Protein AF-A0A1J3IIS0-F1 (afdb_monomer_lite)

Organism: Noccaea caerulescens (NCBI:txid107243)

pLDDT: mean 80.74, std 16.78, range [40.03, 96.25]

Structure (mmCIF, N/CA/C/O backbone):
data_AF-A0A1J3IIS0-F1
#
_entry.id   AF-A0A1J3IIS0-F1
#
loop_
_atom_site.group_PDB
_atom_site.id
_atom_site.type_symbol
_atom_site.label_atom_id
_atom_site.label_alt_id
_atom_site.label_comp_id
_atom_site.label_asym_id
_atom_site.label_entity_id
_atom_site.label_seq_id
_atom_site.pdbx_PDB_ins_code
_atom_site.Cartn_x
_atom_site.Cartn_y
_atom_site.Cartn_z
_atom_site.occupancy
_atom_site.B_iso_or_equiv
_atom_site.auth_seq_id
_atom_site.auth_comp_id
_atom_site.auth_asym_id
_atom_site.auth_atom_id
_atom_site.pdbx_PDB_model_num
ATOM 1 N N . LYS A 1 1 ? 3.707 -13.384 -0.723 1.00 83.19 1 LYS A N 1
ATOM 2 C CA . LYS A 1 1 ? 3.442 -13.247 -2.176 1.00 83.19 1 LYS A CA 1
ATOM 3 C C . LYS A 1 1 ? 4.349 -12.202 -2.825 1.00 83.19 1 LYS A C 1
ATOM 5 O O . LYS A 1 1 ? 5.141 -12.611 -3.639 1.00 83.19 1 LYS A O 1
ATOM 10 N N . ILE A 1 2 ? 4.348 -10.914 -2.447 1.00 89.75 2 ILE A N 1
ATOM 11 C CA . ILE A 1 2 ? 5.278 -9.917 -3.048 1.00 89.75 2 ILE A CA 1
ATOM 12 C C . ILE A 1 2 ? 6.744 -10.388 -3.026 1.00 89.75 2 ILE A C 1
ATOM 14 O O . ILE A 1 2 ? 7.404 -10.375 -4.056 1.00 89.75 2 ILE A O 1
ATOM 18 N N . LEU A 1 3 ? 7.219 -10.888 -1.880 1.00 90.44 3 LEU A N 1
ATOM 19 C CA . LEU A 1 3 ? 8.597 -11.373 -1.737 1.00 90.44 3 LEU A CA 1
ATOM 20 C C . LEU A 1 3 ? 8.961 -12.498 -2.722 1.00 90.44 3 LEU A C 1
ATOM 22 O O . LEU A 1 3 ? 10.087 -12.523 -3.192 1.00 90.44 3 LEU A O 1
ATOM 26 N N . SER A 1 4 ? 8.017 -13.369 -3.102 1.00 88.12 4 SER A N 1
ATOM 27 C CA . SER A 1 4 ? 8.294 -14.446 -4.064 1.00 88.12 4 SER A CA 1
ATOM 28 C C . SER A 1 4 ? 8.404 -13.955 -5.509 1.00 88.12 4 SER A C 1
ATOM 30 O O . SER A 1 4 ? 8.931 -14.674 -6.339 1.00 88.12 4 SER A O 1
ATOM 32 N N . TYR A 1 5 ? 7.894 -12.759 -5.826 1.00 87.88 5 TYR A N 1
ATOM 33 C CA . TYR A 1 5 ? 8.123 -12.118 -7.128 1.00 87.88 5 TYR A CA 1
ATOM 34 C C . TYR A 1 5 ? 9.445 -11.341 -7.164 1.00 87.88 5 TYR A C 1
ATOM 36 O O . TYR A 1 5 ? 9.967 -11.082 -8.240 1.00 87.88 5 TYR A O 1
ATOM 44 N N . LEU A 1 6 ? 9.959 -10.928 -6.001 1.00 89.56 6 LEU A N 1
ATOM 45 C CA . LEU A 1 6 ? 11.205 -10.165 -5.892 1.00 89.56 6 LEU A CA 1
ATOM 46 C C . LEU A 1 6 ? 12.448 -11.052 -5.770 1.00 89.56 6 LEU A C 1
ATOM 48 O O . LEU A 1 6 ? 13.534 -10.591 -6.104 1.00 89.56 6 LEU A O 1
ATOM 52 N N . ASP A 1 7 ? 12.289 -12.286 -5.296 1.00 90.00 7 ASP A N 1
ATOM 53 C CA . ASP A 1 7 ? 13.348 -13.293 -5.194 1.00 90.00 7 ASP A CA 1
ATOM 54 C C . ASP A 1 7 ? 13.178 -14.358 -6.290 1.00 90.00 7 ASP A C 1
ATOM 56 O O . ASP A 1 7 ? 12.843 -15.509 -6.015 1.00 90.00 7 ASP A O 1
ATOM 60 N N . ASP A 1 8 ? 13.362 -13.955 -7.551 1.0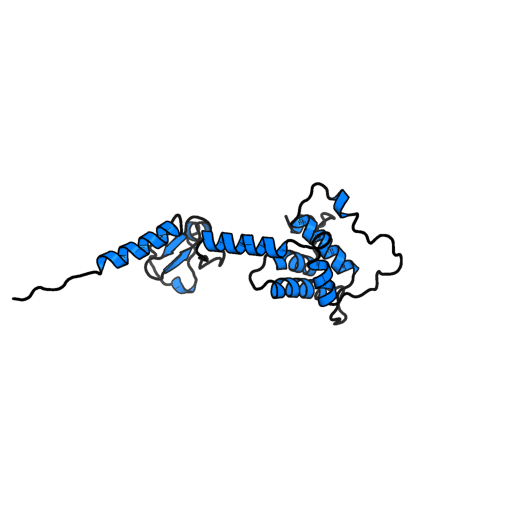0 81.81 8 ASP A N 1
ATOM 61 C CA . ASP A 1 8 ? 13.237 -14.848 -8.717 1.00 81.81 8 ASP A CA 1
ATOM 62 C C . ASP A 1 8 ? 14.218 -16.034 -8.669 1.00 81.81 8 ASP A C 1
ATOM 64 O O . ASP A 1 8 ? 13.892 -17.143 -9.085 1.00 81.81 8 ASP A O 1
ATOM 68 N N . SER A 1 9 ? 15.402 -15.800 -8.106 1.00 86.62 9 SER A N 1
ATOM 69 C CA . SER A 1 9 ? 16.488 -16.763 -7.954 1.00 86.62 9 SER A CA 1
ATOM 70 C C . SER A 1 9 ? 16.310 -17.723 -6.773 1.00 86.62 9 SER A C 1
ATOM 72 O O . SER A 1 9 ? 17.078 -18.677 -6.654 1.00 86.62 9 SER A O 1
ATOM 74 N N . GLY A 1 10 ? 15.332 -17.486 -5.889 1.00 87.50 10 GLY A N 1
ATOM 75 C CA . GLY A 1 10 ? 15.127 -18.282 -4.672 1.00 87.50 10 GLY A CA 1
ATOM 76 C C . GLY A 1 10 ? 16.272 -18.169 -3.656 1.00 87.50 10 GLY A C 1
ATOM 77 O O . GLY A 1 10 ? 16.486 -19.070 -2.845 1.00 87.50 10 GLY A O 1
ATOM 78 N N . SER A 1 11 ? 17.038 -17.082 -3.715 1.00 91.56 11 SER A N 1
ATOM 79 C CA . SER A 1 11 ? 18.210 -16.824 -2.877 1.00 91.56 11 SER A CA 1
ATOM 80 C C . SER A 1 11 ? 17.870 -16.439 -1.431 1.00 91.56 11 SER A C 1
ATOM 82 O O . SER A 1 11 ? 18.755 -16.399 -0.572 1.00 91.56 11 SER A O 1
ATOM 84 N N . GLY A 1 12 ? 16.611 -16.090 -1.160 1.00 90.06 12 GLY A N 1
ATOM 85 C CA . GLY A 1 12 ? 16.157 -15.481 0.088 1.00 90.06 12 GLY A CA 1
ATOM 86 C C . GLY A 1 12 ? 16.538 -14.004 0.235 1.00 90.06 12 GLY A C 1
ATOM 87 O O . GLY A 1 12 ? 16.341 -13.432 1.310 1.00 90.06 12 GLY A O 1
ATOM 88 N N . ARG A 1 13 ? 17.095 -13.368 -0.805 1.00 89.88 13 ARG A N 1
ATOM 89 C CA . ARG A 1 13 ? 17.506 -11.956 -0.800 1.00 89.88 13 ARG A CA 1
ATOM 90 C C . ARG A 1 13 ? 16.595 -11.134 -1.704 1.00 89.88 13 ARG A C 1
ATOM 92 O O . ARG A 1 13 ? 16.242 -11.557 -2.795 1.00 89.88 13 ARG A O 1
ATOM 99 N N . VAL A 1 14 ? 16.248 -9.929 -1.257 1.00 90.50 14 VAL A N 1
ATOM 100 C CA . VAL A 1 14 ? 15.397 -8.999 -2.012 1.00 90.50 14 VAL A CA 1
ATOM 101 C C . VAL A 1 14 ? 15.991 -7.597 -2.014 1.00 90.50 14 VAL A C 1
ATOM 103 O O . VAL A 1 14 ? 16.595 -7.163 -1.031 1.00 90.50 14 VAL A O 1
ATOM 106 N N . ASP A 1 15 ? 15.787 -6.870 -3.111 1.00 89.94 15 ASP A N 1
ATOM 107 C CA . ASP A 1 15 ? 16.112 -5.448 -3.185 1.00 89.94 15 ASP A CA 1
ATOM 108 C C . ASP A 1 15 ? 15.095 -4.637 -2.369 1.00 89.94 15 ASP A C 1
ATOM 110 O O . ASP A 1 15 ? 13.903 -4.598 -2.689 1.00 89.94 15 ASP A O 1
ATOM 114 N N . LEU A 1 16 ? 15.564 -4.000 -1.295 1.00 90.38 16 LEU A N 1
ATOM 115 C CA . LEU A 1 16 ? 14.698 -3.303 -0.348 1.00 90.38 16 LEU A CA 1
ATOM 116 C C . LEU A 1 16 ? 14.051 -2.042 -0.946 1.00 90.38 16 LEU A C 1
ATOM 118 O O . LEU A 1 16 ? 12.891 -1.754 -0.647 1.00 90.38 16 LEU A O 1
ATOM 122 N N . GLY A 1 17 ? 14.761 -1.313 -1.813 1.00 92.06 17 GLY A N 1
ATOM 123 C CA . GLY A 1 17 ? 14.207 -0.141 -2.497 1.00 92.06 17 GLY A CA 1
ATOM 124 C C . GLY A 1 17 ? 13.103 -0.543 -3.474 1.00 92.06 17 GLY A C 1
ATOM 125 O O . GLY A 1 17 ? 12.015 0.033 -3.459 1.00 92.06 17 GLY A O 1
ATOM 126 N N . MET A 1 18 ? 13.327 -1.617 -4.239 1.00 93.31 18 MET A N 1
ATOM 127 C CA . MET A 1 18 ? 12.304 -2.206 -5.109 1.00 93.31 18 MET A CA 1
ATOM 128 C C . MET A 1 18 ? 11.097 -2.713 -4.306 1.00 93.31 18 MET A C 1
ATOM 130 O O . MET A 1 18 ? 9.952 -2.477 -4.690 1.00 93.31 18 MET A O 1
ATOM 134 N N . PHE A 1 19 ? 11.330 -3.364 -3.162 1.00 94.06 19 PHE A N 1
ATOM 135 C CA . PHE A 1 19 ? 10.259 -3.816 -2.273 1.00 94.06 19 PHE A CA 1
ATOM 136 C C . PHE A 1 19 ? 9.380 -2.652 -1.799 1.00 94.06 19 PHE A C 1
ATOM 138 O O . PHE A 1 19 ? 8.156 -2.711 -1.940 1.00 94.06 19 PHE A O 1
ATOM 145 N N . TYR A 1 20 ? 9.981 -1.573 -1.290 1.00 94.12 20 TYR A N 1
ATOM 146 C CA . TYR A 1 20 ? 9.219 -0.399 -0.863 1.00 94.12 20 TYR A CA 1
ATOM 147 C C . TYR A 1 20 ? 8.480 0.266 -2.023 1.00 94.12 20 TYR A C 1
ATOM 149 O O . TYR A 1 20 ? 7.313 0.633 -1.862 1.00 94.12 20 TYR A O 1
ATOM 157 N N . ALA A 1 21 ? 9.099 0.349 -3.203 1.00 95.31 21 ALA A N 1
ATOM 158 C CA . ALA A 1 21 ? 8.457 0.903 -4.388 1.00 95.31 21 ALA A CA 1
ATOM 159 C C . ALA A 1 21 ? 7.202 0.113 -4.798 1.00 95.31 21 ALA A C 1
ATOM 161 O O . ALA A 1 21 ? 6.181 0.699 -5.167 1.00 95.31 21 ALA A O 1
ATOM 162 N N . VAL A 1 22 ? 7.252 -1.220 -4.716 1.00 95.12 22 VAL A N 1
ATOM 163 C CA . VAL A 1 22 ? 6.141 -2.124 -5.063 1.00 95.12 22 VAL A CA 1
ATOM 164 C C . VAL A 1 22 ? 5.011 -2.091 -4.030 1.00 95.12 22 VAL A C 1
ATOM 166 O O . VAL A 1 22 ? 3.848 -2.304 -4.377 1.00 95.12 22 VAL A O 1
ATOM 169 N N . VAL A 1 23 ? 5.322 -1.823 -2.760 1.00 94.44 23 VAL A N 1
ATOM 170 C CA . VAL A 1 23 ? 4.317 -1.718 -1.687 1.00 94.44 23 VAL A CA 1
ATOM 171 C C . VAL A 1 23 ? 3.673 -0.329 -1.640 1.00 94.44 23 VAL A C 1
ATOM 173 O O . VAL A 1 23 ? 2.504 -0.214 -1.269 1.00 94.44 23 VAL A O 1
ATOM 176 N N . ALA A 1 24 ? 4.383 0.720 -2.067 1.00 94.81 24 ALA A N 1
ATOM 177 C CA . ALA A 1 24 ? 3.920 2.109 -2.018 1.00 94.81 24 ALA A CA 1
ATOM 178 C C . ALA A 1 24 ? 2.492 2.355 -2.564 1.00 94.81 24 ALA A C 1
ATOM 180 O O . ALA A 1 24 ? 1.764 3.130 -1.937 1.00 94.81 24 ALA A O 1
ATOM 181 N N . PRO A 1 25 ? 2.021 1.699 -3.648 1.00 92.06 25 PRO A N 1
ATOM 182 C CA . PRO A 1 25 ? 0.654 1.883 -4.143 1.00 92.06 25 PRO A CA 1
ATOM 183 C C . PRO A 1 25 ? -0.444 1.479 -3.151 1.00 92.06 25 PRO A C 1
ATOM 185 O O . PRO A 1 25 ? -1.529 2.059 -3.183 1.00 92.06 25 PRO A O 1
ATOM 188 N N . LEU A 1 26 ? -0.158 0.539 -2.244 1.00 88.38 26 LEU A N 1
ATOM 189 C CA . LEU A 1 26 ? -1.087 0.062 -1.210 1.00 88.38 26 LEU A CA 1
ATOM 190 C C . LEU A 1 26 ? -1.045 0.895 0.077 1.00 88.38 26 LEU A C 1
ATOM 192 O O . LEU A 1 26 ? -1.893 0.739 0.958 1.00 88.38 26 LEU A O 1
ATOM 196 N N . CYS A 1 27 ? -0.029 1.741 0.235 1.00 88.00 27 CYS A N 1
ATOM 197 C CA . CYS A 1 27 ? 0.123 2.557 1.429 1.00 88.00 27 CYS A CA 1
ATOM 198 C C . CYS A 1 27 ? -0.975 3.624 1.497 1.00 88.00 27 CYS A C 1
ATOM 200 O O . CYS A 1 27 ? -1.418 4.149 0.482 1.00 88.00 27 CYS A O 1
ATOM 202 N N . GLY A 1 28 ? -1.400 3.998 2.705 1.00 79.88 28 GLY A N 1
ATOM 203 C CA . GLY A 1 28 ? -2.377 5.074 2.880 1.00 79.88 28 GLY A CA 1
ATOM 204 C C . GLY A 1 28 ? -1.867 6.439 2.391 1.00 79.88 28 GLY A C 1
ATOM 205 O O . GLY A 1 28 ? -0.667 6.705 2.372 1.00 79.88 28 GLY A O 1
ATOM 206 N N . GLY A 1 29 ? -2.794 7.337 2.043 1.00 83.19 29 GLY A N 1
ATOM 207 C CA . GLY A 1 29 ? -2.497 8.715 1.623 1.00 83.19 29 GLY A CA 1
ATOM 208 C C . GLY A 1 29 ? -2.971 9.050 0.206 1.00 83.19 29 GLY A C 1
ATOM 209 O O . GLY A 1 29 ? -3.583 8.214 -0.465 1.00 83.19 29 GLY A O 1
ATOM 210 N N . HIS A 1 30 ? -2.697 10.288 -0.225 1.00 88.50 30 HIS A N 1
ATOM 211 C CA . HIS A 1 30 ? -3.051 10.792 -1.557 1.00 88.50 30 HIS A CA 1
ATOM 212 C C . HIS A 1 30 ? -2.289 10.054 -2.662 1.00 88.50 30 HIS A C 1
ATOM 214 O O . HIS A 1 30 ? -1.129 9.685 -2.470 1.00 88.50 30 HIS A O 1
ATOM 220 N N . LEU A 1 31 ? -2.920 9.890 -3.825 1.00 90.31 31 LEU A N 1
ATOM 221 C CA . LEU A 1 31 ? -2.370 9.149 -4.963 1.00 90.31 31 LEU A CA 1
ATOM 222 C C . LEU A 1 31 ? -0.984 9.639 -5.382 1.00 90.31 31 LEU A C 1
ATOM 224 O O . LEU A 1 31 ? -0.054 8.841 -5.481 1.00 90.31 31 LEU A O 1
ATOM 228 N N . ASP A 1 32 ? -0.822 10.951 -5.530 1.00 91.81 32 ASP A N 1
ATOM 229 C CA . ASP A 1 32 ? 0.453 11.546 -5.950 1.00 91.81 32 ASP A CA 1
ATOM 230 C C . ASP A 1 32 ? 1.576 11.274 -4.953 1.00 91.81 32 ASP A C 1
ATOM 232 O O . ASP A 1 32 ? 2.724 11.058 -5.340 1.00 91.81 32 ASP A O 1
ATOM 236 N N . LYS A 1 33 ? 1.244 11.221 -3.656 1.00 93.50 33 LYS A N 1
ATOM 237 C CA . LYS A 1 33 ? 2.218 10.899 -2.614 1.00 93.50 33 LYS A CA 1
ATOM 238 C C . LYS A 1 33 ? 2.675 9.448 -2.728 1.00 93.50 33 LYS A C 1
ATOM 240 O O . LYS A 1 33 ? 3.861 9.188 -2.584 1.00 93.50 33 LYS A O 1
ATOM 245 N N . ARG A 1 34 ? 1.769 8.512 -3.028 1.00 94.75 34 ARG A N 1
ATOM 246 C CA . ARG A 1 34 ? 2.120 7.093 -3.215 1.00 94.75 34 ARG A CA 1
ATOM 247 C C . ARG A 1 34 ? 3.048 6.899 -4.415 1.00 94.75 34 ARG A C 1
ATOM 249 O O . ARG A 1 34 ? 4.059 6.216 -4.289 1.00 94.75 34 ARG A O 1
ATOM 256 N N . LYS A 1 35 ? 2.747 7.550 -5.546 1.00 95.00 35 LYS A N 1
ATOM 257 C CA . LYS A 1 35 ? 3.595 7.520 -6.753 1.00 95.00 35 LYS A CA 1
ATOM 258 C C . LYS A 1 35 ? 4.972 8.136 -6.499 1.00 95.00 35 LYS A C 1
ATOM 260 O O . LYS A 1 35 ? 5.983 7.576 -6.910 1.00 95.00 35 LYS A O 1
ATOM 265 N N . ARG A 1 36 ? 5.020 9.259 -5.775 1.00 94.81 36 ARG A N 1
ATOM 266 C CA . ARG A 1 36 ? 6.276 9.899 -5.361 1.00 94.81 36 ARG A CA 1
ATOM 267 C C . ARG A 1 36 ? 7.114 8.997 -4.463 1.00 94.81 36 ARG A C 1
ATOM 269 O O . ARG A 1 36 ? 8.288 8.816 -4.743 1.00 94.81 36 ARG A O 1
ATOM 276 N N . VAL A 1 37 ? 6.506 8.386 -3.447 1.00 94.81 37 VAL A N 1
ATOM 277 C CA . VAL A 1 37 ? 7.199 7.444 -2.554 1.00 94.81 37 VAL A CA 1
ATOM 278 C C . VAL A 1 37 ? 7.749 6.250 -3.333 1.00 94.81 37 VAL A C 1
ATOM 280 O O . VAL A 1 37 ? 8.856 5.808 -3.048 1.00 94.81 37 VAL A O 1
ATOM 283 N N . ALA A 1 38 ? 7.026 5.749 -4.341 1.00 95.50 38 ALA A N 1
ATOM 284 C CA . ALA A 1 38 ? 7.547 4.693 -5.204 1.00 95.50 38 ALA A CA 1
ATOM 285 C C . ALA A 1 38 ? 8.817 5.133 -5.950 1.00 95.50 38 ALA A C 1
ATOM 287 O O . ALA A 1 38 ? 9.815 4.419 -5.933 1.00 95.50 38 ALA A O 1
ATOM 288 N N . PHE A 1 39 ? 8.803 6.326 -6.547 1.00 94.94 39 PHE A N 1
ATOM 289 C CA . PHE A 1 39 ? 9.967 6.887 -7.234 1.00 94.94 39 PHE A CA 1
ATOM 290 C C . PHE A 1 39 ? 11.150 7.133 -6.286 1.00 94.94 39 PHE A C 1
ATOM 292 O O . PHE A 1 39 ? 12.274 6.743 -6.585 1.00 94.94 39 PHE A O 1
ATOM 299 N N . GLU A 1 40 ? 10.900 7.721 -5.116 1.00 92.81 40 GLU A N 1
ATOM 300 C CA . GLU A 1 40 ? 11.920 7.961 -4.087 1.00 92.81 40 GLU A CA 1
ATOM 301 C C . GLU A 1 40 ? 12.536 6.651 -3.570 1.00 92.81 40 GLU A C 1
ATOM 303 O O . GLU A 1 40 ? 13.744 6.579 -3.353 1.00 92.81 40 GLU A O 1
ATOM 308 N N . ALA A 1 41 ? 11.742 5.585 -3.436 1.00 93.44 41 ALA A N 1
ATOM 309 C CA . ALA A 1 41 ? 12.244 4.268 -3.053 1.00 93.44 41 ALA A CA 1
ATOM 310 C C . ALA A 1 41 ? 13.150 3.640 -4.128 1.00 93.44 41 ALA A C 1
ATOM 312 O O . ALA A 1 41 ? 14.126 2.970 -3.789 1.00 93.44 41 ALA A O 1
ATOM 313 N N . LEU A 1 42 ? 12.865 3.880 -5.414 1.00 92.12 42 LEU A N 1
ATOM 314 C CA . LEU A 1 42 ? 13.733 3.460 -6.522 1.00 92.12 42 LEU A CA 1
ATOM 315 C C . LEU A 1 42 ? 15.028 4.285 -6.579 1.00 92.12 42 LEU A C 1
ATOM 317 O O . LEU A 1 42 ? 16.090 3.728 -6.852 1.00 92.12 42 LEU A O 1
ATOM 321 N N . LEU A 1 43 ? 14.960 5.584 -6.270 1.00 89.94 43 LEU A N 1
ATOM 322 C CA . LEU A 1 43 ? 16.138 6.450 -6.153 1.00 89.94 43 LEU A CA 1
ATOM 323 C C . LEU A 1 43 ? 17.068 6.022 -5.018 1.00 89.94 43 LEU A C 1
ATOM 325 O O . LEU A 1 43 ? 18.279 6.040 -5.188 1.00 89.94 43 LEU A O 1
ATOM 329 N N . TRP A 1 44 ? 16.512 5.617 -3.874 1.00 82.69 44 TRP A N 1
ATOM 330 C CA . TRP A 1 44 ? 17.289 5.241 -2.689 1.00 82.69 44 TRP A CA 1
ATOM 331 C C . TRP A 1 44 ? 18.097 3.942 -2.854 1.00 82.69 44 TRP A C 1
ATOM 333 O O . TRP A 1 44 ? 18.875 3.572 -1.975 1.00 82.69 44 TRP A O 1
ATOM 343 N N . ARG A 1 45 ? 17.928 3.214 -3.963 1.00 76.81 45 ARG A N 1
ATOM 344 C CA . ARG A 1 45 ? 18.648 1.959 -4.186 1.00 76.81 45 ARG A CA 1
ATOM 345 C C . ARG A 1 45 ? 20.168 2.203 -4.175 1.00 76.81 45 ARG A C 1
ATOM 347 O O . ARG A 1 45 ? 20.615 3.147 -4.822 1.00 76.81 45 ARG A O 1
ATOM 354 N N . PRO A 1 46 ? 20.970 1.328 -3.535 1.00 61.81 46 PRO A N 1
ATOM 355 C CA . PRO A 1 46 ? 22.427 1.504 -3.412 1.00 61.81 46 PRO A CA 1
ATOM 356 C C . PRO A 1 46 ? 23.162 1.675 -4.751 1.00 61.81 46 PRO A C 1
ATOM 358 O O . PRO A 1 46 ? 24.232 2.258 -4.820 1.00 61.81 46 PRO A O 1
ATOM 361 N N . VAL A 1 47 ? 22.573 1.186 -5.845 1.00 59.00 47 VAL A N 1
ATOM 362 C CA . VAL A 1 47 ? 23.130 1.293 -7.203 1.00 59.00 47 VAL A CA 1
ATOM 363 C C . VAL A 1 47 ? 23.086 2.737 -7.745 1.00 59.00 47 VAL A C 1
ATOM 365 O O . VAL A 1 47 ? 23.806 3.060 -8.682 1.00 59.00 47 VAL A O 1
ATOM 368 N N . ASN A 1 48 ? 22.290 3.623 -7.135 1.00 61.00 48 ASN A N 1
ATOM 369 C CA . ASN A 1 48 ? 22.078 5.013 -7.554 1.00 61.00 48 ASN A CA 1
ATOM 370 C C . ASN A 1 48 ? 22.819 6.033 -6.655 1.00 61.00 48 ASN A C 1
ATOM 372 O O . ASN A 1 48 ? 22.401 7.187 -6.561 1.00 61.00 48 ASN A O 1
ATOM 376 N N . GLU A 1 49 ? 23.919 5.637 -5.997 1.00 56.56 49 GLU A N 1
ATOM 377 C CA . GLU A 1 49 ? 24.674 6.394 -4.968 1.00 56.56 49 GLU A CA 1
ATOM 378 C C . GLU A 1 49 ? 25.270 7.771 -5.389 1.00 56.56 49 GLU A C 1
ATOM 380 O O . GLU A 1 49 ? 26.031 8.383 -4.644 1.00 56.56 49 GLU A O 1
ATOM 385 N N . GLY A 1 50 ? 24.887 8.337 -6.538 1.00 56.56 50 GLY A N 1
ATOM 386 C CA . GLY A 1 50 ? 25.397 9.606 -7.076 1.00 56.56 50 GLY A CA 1
ATOM 387 C C . GLY A 1 50 ? 24.570 10.869 -6.790 1.00 56.56 50 GLY A C 1
ATOM 388 O O . GLY A 1 50 ? 24.812 11.892 -7.427 1.00 56.56 50 GLY A O 1
ATOM 389 N N . GLY A 1 51 ? 23.568 10.838 -5.903 1.00 57.59 51 GLY A N 1
ATOM 390 C CA . GLY A 1 51 ? 22.732 12.020 -5.616 1.00 57.59 51 GLY A CA 1
ATOM 391 C C . GLY A 1 51 ? 21.879 12.497 -6.805 1.00 57.59 51 GLY A C 1
ATOM 392 O O . GLY A 1 51 ? 21.423 13.642 -6.828 1.00 57.59 51 GLY A O 1
ATOM 393 N N . SER A 1 52 ? 21.663 11.639 -7.806 1.00 67.44 52 SER A N 1
ATOM 394 C CA . SER A 1 52 ? 20.840 11.951 -8.972 1.00 67.44 52 SER A CA 1
ATOM 395 C C . SER A 1 52 ? 19.359 12.027 -8.596 1.00 67.44 52 SER A C 1
ATOM 397 O O . SER A 1 52 ? 18.837 11.170 -7.894 1.00 67.44 52 SER A O 1
ATOM 399 N N . SER A 1 53 ? 18.640 13.019 -9.123 1.00 81.94 53 SER A N 1
ATOM 400 C CA . SER A 1 53 ? 17.176 13.147 -8.994 1.00 81.94 53 SER A CA 1
ATOM 401 C C . SER A 1 53 ? 16.393 12.267 -9.985 1.00 81.94 53 SER A C 1
ATOM 403 O O . SER A 1 53 ? 15.200 12.481 -10.218 1.00 81.94 53 SER A O 1
ATOM 405 N N . GLN A 1 54 ? 17.073 11.303 -10.607 1.00 88.19 54 GLN A N 1
ATOM 406 C CA . GLN A 1 54 ? 16.581 10.473 -11.702 1.00 88.19 54 GLN A CA 1
ATOM 407 C C . GLN A 1 54 ? 16.948 9.005 -11.458 1.00 88.19 54 GLN A C 1
ATOM 409 O O . GLN A 1 54 ? 17.988 8.719 -10.867 1.00 88.19 54 GLN A O 1
ATOM 414 N N . ILE A 1 55 ? 16.091 8.096 -11.922 1.00 90.44 55 ILE A N 1
ATOM 415 C CA . ILE A 1 55 ? 16.315 6.642 -11.882 1.00 90.44 55 ILE A CA 1
ATOM 416 C C . ILE A 1 55 ? 16.755 6.149 -13.258 1.00 90.44 55 ILE A C 1
ATOM 418 O O . ILE A 1 55 ? 16.464 6.793 -14.263 1.00 90.44 55 ILE A O 1
ATOM 422 N N . THR A 1 56 ? 17.400 4.990 -13.346 1.00 89.69 56 THR A N 1
ATOM 423 C CA . THR A 1 56 ? 17.696 4.398 -14.657 1.00 89.69 56 THR A CA 1
ATOM 424 C C . THR A 1 56 ? 16.406 3.945 -15.351 1.00 89.69 56 THR A C 1
ATOM 426 O O . THR A 1 56 ? 15.451 3.489 -14.710 1.00 89.69 56 THR A O 1
ATOM 429 N N . LYS A 1 57 ? 16.365 4.030 -16.685 1.00 88.69 57 LYS A N 1
ATOM 430 C CA . LYS A 1 57 ? 15.242 3.506 -17.483 1.00 88.69 57 LYS A CA 1
ATOM 431 C C . LYS A 1 57 ? 15.020 2.012 -17.230 1.00 88.69 57 LYS A C 1
ATOM 433 O O . LYS A 1 57 ? 13.876 1.571 -17.153 1.00 88.69 57 LYS A O 1
ATOM 438 N N . MET A 1 58 ? 16.099 1.254 -17.032 1.00 88.44 58 MET A N 1
ATOM 439 C CA . MET A 1 58 ? 16.050 -0.171 -16.698 1.00 88.44 58 MET A CA 1
ATOM 440 C C . MET A 1 58 ? 15.295 -0.429 -15.389 1.00 88.44 58 MET A C 1
ATOM 442 O O . MET A 1 58 ? 14.419 -1.294 -15.344 1.00 88.44 58 MET A O 1
ATOM 446 N N . ASP A 1 59 ? 15.576 0.353 -14.345 1.00 90.31 59 ASP A N 1
ATOM 447 C CA . ASP A 1 59 ? 14.902 0.224 -13.055 1.00 90.31 59 ASP A CA 1
ATOM 448 C C . ASP A 1 59 ? 13.421 0.586 -13.137 1.00 90.31 59 ASP A C 1
ATOM 450 O O . ASP A 1 59 ? 12.586 -0.123 -12.573 1.00 90.31 59 ASP A O 1
ATOM 454 N N . ALA A 1 60 ? 13.087 1.649 -13.874 1.00 92.69 60 ALA A N 1
ATOM 455 C CA . ALA A 1 60 ? 11.703 2.048 -14.107 1.00 92.69 60 ALA A CA 1
ATOM 456 C C . ALA A 1 60 ? 10.913 0.934 -14.816 1.00 92.69 60 ALA A C 1
ATOM 458 O O . ALA A 1 60 ? 9.833 0.554 -14.365 1.00 92.69 60 ALA A O 1
ATOM 459 N N . VAL A 1 61 ? 11.470 0.356 -15.887 1.00 92.00 61 VAL A N 1
ATOM 460 C CA . VAL A 1 61 ? 10.838 -0.750 -16.626 1.00 92.00 61 VAL A CA 1
ATOM 461 C C . VAL A 1 61 ? 10.699 -1.994 -15.747 1.00 92.00 61 VAL A C 1
ATOM 463 O O . VAL A 1 61 ? 9.623 -2.593 -15.695 1.00 92.00 61 VAL A O 1
ATOM 466 N N . LYS A 1 62 ? 11.754 -2.369 -15.011 1.00 91.38 62 LYS A N 1
ATOM 467 C CA . LYS A 1 62 ? 11.723 -3.513 -14.086 1.00 91.38 62 LYS A CA 1
ATOM 468 C C . LYS A 1 62 ? 10.646 -3.336 -13.015 1.00 91.38 62 LYS A C 1
ATOM 470 O O . LYS A 1 62 ? 9.903 -4.275 -12.734 1.00 91.38 62 LYS A O 1
ATOM 475 N N . TYR A 1 63 ? 10.535 -2.135 -12.452 1.00 94.19 63 TYR A N 1
ATOM 476 C CA . TYR A 1 63 ? 9.505 -1.795 -11.479 1.00 94.19 63 TYR A CA 1
ATOM 477 C C . TYR A 1 63 ? 8.091 -1.976 -12.043 1.00 94.19 63 TYR A C 1
ATOM 479 O O . TYR A 1 63 ? 7.273 -2.650 -11.417 1.00 94.19 63 TYR A O 1
ATOM 487 N N . ILE A 1 64 ? 7.806 -1.430 -13.231 1.00 94.00 64 ILE A N 1
ATOM 488 C CA . ILE A 1 64 ? 6.482 -1.544 -13.860 1.00 94.00 64 ILE A CA 1
ATOM 489 C C . ILE A 1 64 ? 6.130 -3.009 -14.152 1.00 94.00 64 ILE A C 1
ATOM 491 O O . ILE A 1 64 ? 5.026 -3.444 -13.815 1.00 94.00 64 ILE A O 1
ATOM 495 N N . LYS A 1 65 ? 7.077 -3.800 -14.680 1.00 90.31 65 LYS A N 1
ATOM 496 C CA . LYS A 1 65 ? 6.895 -5.247 -14.904 1.00 90.31 65 LYS A CA 1
ATOM 497 C C . LYS A 1 65 ? 6.521 -5.980 -13.612 1.00 90.31 65 LYS A C 1
ATOM 499 O O . LYS A 1 65 ? 5.530 -6.706 -13.576 1.00 90.31 65 LYS A O 1
ATOM 504 N N . LEU A 1 66 ? 7.273 -5.752 -12.532 1.00 91.75 66 LEU A N 1
ATOM 505 C CA . LEU A 1 66 ? 6.997 -6.359 -11.225 1.00 91.75 66 LEU A CA 1
ATOM 506 C C . LEU A 1 66 ? 5.629 -5.949 -10.679 1.00 91.75 66 LEU A C 1
ATOM 508 O O . LEU A 1 66 ? 4.876 -6.782 -10.176 1.00 91.75 66 LEU A O 1
ATOM 512 N N . LEU A 1 67 ? 5.296 -4.666 -10.789 1.00 92.06 67 LEU A N 1
ATOM 513 C CA . LEU A 1 67 ? 4.051 -4.121 -10.277 1.00 92.06 67 LEU A CA 1
ATOM 514 C C . LEU A 1 67 ? 2.837 -4.760 -10.963 1.00 92.06 67 LEU A C 1
ATOM 516 O O . LEU A 1 67 ? 1.900 -5.195 -10.289 1.00 92.06 67 LEU A O 1
ATOM 520 N N . ARG A 1 68 ? 2.882 -4.889 -12.291 1.00 89.44 68 ARG A N 1
ATOM 521 C CA . ARG A 1 68 ? 1.836 -5.572 -13.056 1.00 89.44 68 ARG A CA 1
ATOM 522 C C . ARG A 1 68 ? 1.766 -7.059 -12.707 1.00 89.44 68 ARG A C 1
ATOM 524 O O . ARG A 1 68 ? 0.683 -7.538 -12.396 1.00 89.44 68 ARG A O 1
ATOM 531 N N . ALA A 1 69 ? 2.895 -7.765 -12.637 1.00 87.44 69 ALA A N 1
ATOM 532 C CA . ALA A 1 69 ? 2.922 -9.191 -12.294 1.00 87.44 69 ALA A CA 1
ATOM 533 C C . ALA A 1 69 ? 2.311 -9.501 -10.909 1.00 87.44 69 ALA A C 1
ATOM 535 O O . ALA A 1 69 ? 1.720 -10.563 -10.702 1.00 87.44 69 ALA A O 1
ATOM 536 N N . ILE A 1 70 ? 2.438 -8.572 -9.957 1.00 88.81 70 ILE A N 1
ATOM 537 C CA . ILE A 1 70 ? 1.935 -8.728 -8.587 1.00 88.81 70 ILE A CA 1
ATOM 538 C C . ILE A 1 70 ? 0.439 -8.403 -8.479 1.00 88.81 70 ILE A C 1
ATOM 540 O O . ILE A 1 70 ? -0.287 -9.115 -7.776 1.00 88.81 70 ILE A O 1
ATOM 544 N N . TYR A 1 71 ? -0.019 -7.331 -9.131 1.00 88.38 71 TYR A N 1
ATOM 545 C CA . TYR A 1 71 ? -1.350 -6.750 -8.900 1.00 88.38 71 TYR A CA 1
ATOM 546 C C . TYR A 1 71 ? -2.335 -6.923 -10.061 1.00 88.38 71 TYR A C 1
ATOM 548 O O . TYR A 1 71 ? -3.541 -6.810 -9.847 1.00 88.38 71 TYR A O 1
ATOM 556 N N . ILE A 1 72 ? -1.842 -7.217 -11.263 1.00 86.00 72 ILE A N 1
ATOM 557 C CA . ILE A 1 72 ? -2.631 -7.477 -12.472 1.00 86.00 72 ILE A CA 1
ATOM 558 C C . ILE A 1 72 ? -2.198 -8.834 -13.035 1.00 86.00 72 ILE A C 1
ATOM 560 O O . ILE A 1 72 ? -1.526 -8.899 -14.064 1.00 86.00 72 ILE A O 1
ATOM 564 N N . PRO A 1 73 ? -2.523 -9.944 -12.356 1.00 67.88 73 PRO A N 1
ATOM 565 C CA . PRO A 1 73 ? -2.223 -11.261 -12.888 1.00 67.88 73 PRO A CA 1
ATOM 566 C C . PRO A 1 73 ? -3.141 -11.541 -14.091 1.00 67.88 73 PRO A C 1
ATOM 568 O O . PRO A 1 73 ? -4.215 -12.119 -13.934 1.00 67.88 73 PRO A O 1
ATOM 571 N N . SER A 1 74 ? -2.738 -11.119 -15.293 1.00 63.59 74 SER A N 1
ATOM 572 C CA . SER A 1 74 ? -3.184 -11.757 -16.533 1.00 63.59 74 SER A CA 1
ATOM 573 C C . SER A 1 74 ? -2.534 -13.144 -16.621 1.00 63.59 74 SER A C 1
ATOM 575 O O . SER A 1 74 ? -1.496 -13.406 -16.006 1.00 63.59 74 SER A O 1
ATOM 577 N N . GLN A 1 75 ? -3.185 -14.093 -17.290 1.00 46.28 75 GLN A N 1
ATOM 578 C CA . GLN A 1 75 ? -2.687 -15.464 -17.382 1.00 46.28 75 GLN A CA 1
ATOM 579 C C . GLN A 1 75 ? -1.333 -15.500 -18.114 1.00 46.28 75 GLN A C 1
ATOM 581 O O . GLN A 1 75 ? -1.281 -15.308 -19.316 1.00 46.28 75 GLN A O 1
ATOM 586 N N . GLY A 1 76 ? -0.251 -15.799 -17.388 1.00 50.12 76 GLY A N 1
ATOM 587 C CA . GLY A 1 76 ? 1.048 -16.169 -17.958 1.00 50.12 76 GLY A CA 1
ATOM 588 C C . GLY A 1 76 ? 2.128 -15.087 -17.868 1.00 50.12 76 GLY A C 1
ATOM 589 O O . GLY A 1 76 ? 2.058 -14.043 -18.504 1.00 50.12 76 GLY A O 1
ATOM 590 N N . MET A 1 77 ? 3.210 -15.393 -17.143 1.00 47.97 77 MET A N 1
ATOM 591 C CA . MET A 1 77 ? 4.440 -14.580 -17.111 1.00 47.97 77 MET A CA 1
ATOM 592 C C . MET A 1 77 ? 5.094 -14.418 -18.498 1.00 47.97 77 MET A C 1
ATOM 594 O O . MET A 1 77 ? 5.893 -13.506 -18.686 1.00 47.97 77 MET A O 1
ATOM 598 N N . SER A 1 78 ? 4.748 -15.290 -19.454 1.00 47.12 78 SER A N 1
ATOM 599 C CA . SER A 1 78 ? 5.316 -15.326 -20.806 1.00 47.12 78 SER A CA 1
ATOM 600 C C . SER A 1 78 ? 4.871 -14.154 -21.687 1.00 47.12 78 SER A C 1
ATOM 602 O O . SER A 1 78 ? 5.654 -13.713 -22.514 1.00 47.12 78 SER A O 1
ATOM 604 N N . GLU A 1 79 ? 3.661 -13.619 -21.494 1.00 46.69 79 GLU A N 1
ATOM 605 C CA . GLU A 1 79 ? 3.123 -12.514 -22.312 1.00 46.69 79 GLU A CA 1
ATOM 606 C C . GLU A 1 79 ? 3.633 -11.144 -21.828 1.00 46.69 79 GLU A C 1
ATOM 608 O O . GLU A 1 79 ? 3.774 -10.198 -22.593 1.00 46.69 79 GLU A O 1
ATOM 613 N N . MET A 1 80 ? 3.978 -11.031 -20.540 1.00 49.72 80 MET A N 1
ATOM 614 C CA . MET A 1 80 ? 4.463 -9.780 -19.941 1.00 49.72 80 MET A CA 1
ATOM 615 C C . MET A 1 80 ? 5.977 -9.569 -20.130 1.00 49.72 80 MET A C 1
ATOM 617 O O . MET A 1 80 ? 6.505 -8.517 -19.761 1.00 49.72 80 MET A O 1
ATOM 621 N N . LEU A 1 81 ? 6.696 -10.557 -20.681 1.00 49.12 81 LEU A N 1
ATOM 622 C CA . LEU A 1 81 ? 8.100 -10.390 -21.064 1.00 49.12 81 LEU A CA 1
ATOM 623 C C . LEU A 1 81 ? 8.244 -9.664 -22.409 1.00 49.12 81 LEU A C 1
ATOM 625 O O . LEU A 1 81 ? 9.239 -8.966 -22.590 1.00 49.12 81 LEU A O 1
AT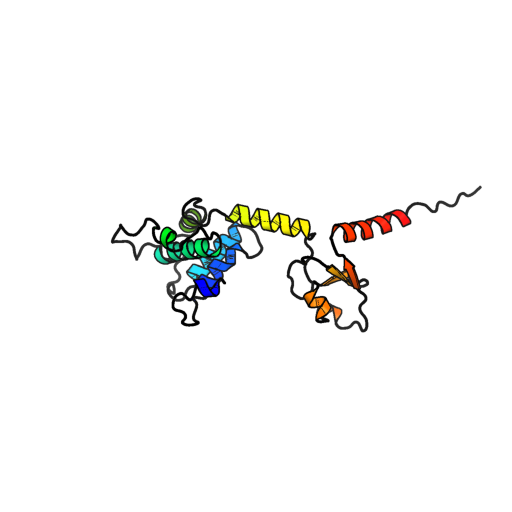OM 629 N N . GLU A 1 82 ? 7.213 -9.709 -23.261 1.00 47.72 82 GLU A N 1
ATOM 630 C CA . GLU A 1 82 ? 7.076 -8.925 -24.499 1.00 47.72 82 GLU A CA 1
ATOM 631 C C . GLU A 1 82 ? 6.708 -7.458 -24.202 1.00 47.72 82 GLU A C 1
ATOM 633 O O . GLU A 1 82 ? 5.837 -6.847 -24.817 1.00 47.72 82 GLU A O 1
ATOM 638 N N . VAL A 1 83 ? 7.376 -6.852 -23.219 1.00 50.06 83 VAL A N 1
ATOM 639 C CA . VAL A 1 83 ? 7.389 -5.393 -23.114 1.00 50.06 83 VAL A CA 1
ATOM 640 C C . VAL A 1 83 ? 8.236 -4.896 -24.268 1.00 50.06 83 VAL A C 1
ATOM 642 O O . VAL A 1 83 ? 9.454 -5.071 -24.271 1.00 50.06 83 VAL A O 1
ATOM 645 N N . HIS A 1 84 ? 7.568 -4.284 -25.240 1.00 47.53 84 HIS A N 1
ATOM 646 C CA . HIS A 1 84 ? 8.196 -3.577 -26.341 1.00 47.53 84 HIS A CA 1
ATOM 647 C C . HIS A 1 84 ? 9.318 -2.669 -25.806 1.00 47.53 84 HIS A C 1
ATOM 649 O O . HIS A 1 84 ? 9.089 -1.776 -24.986 1.00 47.53 84 HIS A O 1
ATOM 655 N N . GLY A 1 85 ? 10.547 -2.977 -26.219 1.00 49.16 85 GLY A N 1
ATOM 656 C CA . GLY A 1 85 ? 11.773 -2.365 -25.713 1.00 49.16 85 GLY A CA 1
ATOM 657 C C . GLY A 1 85 ? 13.034 -3.205 -25.934 1.00 49.16 85 GLY A C 1
ATOM 658 O O . GLY A 1 85 ? 14.128 -2.655 -25.874 1.00 49.16 85 GLY A O 1
ATOM 659 N N . GLU A 1 86 ? 12.914 -4.498 -26.249 1.00 47.12 86 GLU A N 1
ATOM 660 C CA . GLU A 1 86 ? 14.027 -5.296 -26.789 1.00 47.12 86 GLU A CA 1
ATOM 661 C C . GLU A 1 86 ? 14.126 -5.123 -28.312 1.00 47.12 86 GLU A C 1
ATOM 663 O O . GLU A 1 86 ? 13.870 -6.056 -29.064 1.00 47.12 86 GLU A O 1
ATOM 668 N N . ALA A 1 87 ? 14.428 -3.906 -28.775 1.00 41.84 87 ALA A N 1
ATOM 669 C CA . ALA A 1 87 ? 14.919 -3.676 -30.142 1.00 41.84 87 ALA A CA 1
ATOM 670 C C . AL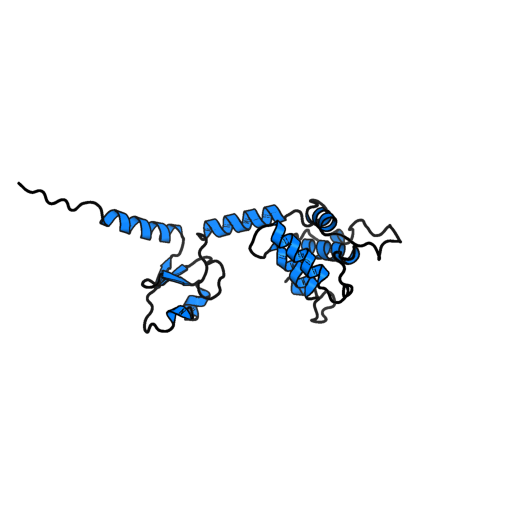A A 1 87 ? 15.572 -2.297 -30.365 1.00 41.84 87 ALA A C 1
ATOM 672 O O . ALA A 1 87 ? 15.739 -1.923 -31.516 1.00 41.84 87 ALA A O 1
ATOM 673 N N . ASP A 1 88 ? 15.955 -1.552 -29.321 1.00 40.03 88 ASP A N 1
ATOM 674 C CA . ASP A 1 88 ? 16.881 -0.422 -29.485 1.00 40.03 88 ASP A CA 1
ATOM 675 C C . ASP A 1 88 ? 18.097 -0.638 -28.580 1.00 40.03 88 ASP A C 1
ATOM 677 O O . ASP A 1 88 ? 18.138 -0.319 -27.387 1.00 40.03 88 ASP A O 1
ATOM 681 N N . ASP A 1 89 ? 19.070 -1.269 -29.216 1.00 46.84 89 ASP A N 1
ATOM 682 C CA . ASP A 1 89 ? 20.434 -1.569 -28.820 1.00 46.84 89 ASP A CA 1
ATOM 683 C C . ASP A 1 89 ? 21.255 -0.274 -28.604 1.00 46.84 89 ASP A C 1
ATOM 685 O O . ASP A 1 89 ? 22.205 -0.051 -29.334 1.00 46.84 89 ASP A O 1
ATOM 689 N N . ASP A 1 90 ? 20.865 0.632 -27.680 1.00 47.47 90 ASP A N 1
ATOM 690 C CA . ASP A 1 90 ? 21.736 1.753 -27.226 1.00 47.47 90 ASP A CA 1
ATOM 691 C C . ASP A 1 90 ? 21.243 2.563 -25.989 1.00 47.47 90 ASP A C 1
ATOM 693 O O . ASP A 1 90 ? 21.405 3.783 -25.912 1.00 47.47 90 ASP A O 1
ATOM 697 N N . THR A 1 91 ? 20.513 1.989 -25.015 1.00 51.97 91 THR A N 1
ATOM 698 C CA . THR A 1 91 ? 19.879 2.829 -23.956 1.00 51.97 91 THR A CA 1
ATOM 699 C C . THR A 1 91 ? 19.876 2.246 -22.536 1.00 51.97 91 THR A C 1
ATOM 701 O O . THR A 1 91 ? 18.961 2.483 -21.746 1.00 51.97 91 THR A O 1
ATOM 704 N N . SER A 1 92 ? 20.932 1.534 -22.140 1.00 53.69 92 SER A N 1
ATOM 705 C CA . SER A 1 92 ? 21.148 1.157 -20.729 1.00 53.69 92 SER A CA 1
ATOM 706 C C . SER A 1 92 ? 21.514 2.351 -19.823 1.00 53.69 92 SER A C 1
ATOM 708 O O . SER A 1 92 ? 21.380 2.252 -18.605 1.00 53.69 92 SER A O 1
ATOM 710 N N . SER A 1 93 ? 21.898 3.499 -20.404 1.00 61.31 93 SER A N 1
ATOM 711 C CA . SER A 1 93 ? 22.323 4.718 -19.692 1.00 61.31 93 SER A CA 1
ATOM 712 C C . SER A 1 93 ? 21.275 5.849 -19.644 1.00 61.31 93 SER A C 1
ATOM 714 O O . SER A 1 93 ? 21.577 6.935 -19.142 1.00 61.31 93 SER A O 1
ATOM 716 N N . SER A 1 94 ? 20.054 5.663 -20.167 1.00 82.56 94 SER A N 1
ATOM 717 C CA . SER A 1 94 ? 19.048 6.739 -20.118 1.00 82.56 94 SER A CA 1
ATOM 718 C C . SER A 1 94 ? 18.444 6.866 -18.725 1.00 82.56 94 SER A C 1
ATOM 720 O O . SER A 1 94 ? 17.998 5.887 -18.122 1.00 82.56 94 SER A O 1
ATOM 722 N N . MET A 1 95 ? 18.430 8.100 -18.233 1.00 88.81 95 MET A N 1
ATOM 723 C CA . MET A 1 95 ? 17.876 8.471 -16.941 1.00 88.81 95 MET A CA 1
ATOM 724 C C . MET A 1 95 ? 16.425 8.941 -17.096 1.00 88.81 95 MET A C 1
ATOM 726 O O . MET A 1 95 ? 16.063 9.607 -18.065 1.00 88.81 95 MET A O 1
ATOM 730 N N . VAL A 1 96 ? 15.592 8.605 -16.115 1.00 90.75 96 VAL A N 1
ATOM 731 C CA . VAL A 1 96 ? 14.154 8.872 -16.065 1.00 90.75 96 VAL A CA 1
ATOM 732 C C . VAL A 1 96 ? 13.864 9.821 -14.906 1.00 90.75 96 VAL A C 1
ATOM 734 O O . VAL A 1 96 ? 14.114 9.521 -13.737 1.00 90.75 96 VAL A O 1
ATOM 737 N N . THR A 1 97 ? 13.314 10.988 -15.235 1.00 93.00 97 THR A N 1
ATOM 738 C CA . THR A 1 97 ? 12.803 11.967 -14.264 1.00 93.00 97 THR A CA 1
ATOM 739 C C . THR A 1 97 ? 11.486 11.510 -13.640 1.00 93.00 97 THR A C 1
ATOM 741 O O . THR A 1 97 ? 10.779 10.670 -14.195 1.00 93.00 97 THR A O 1
ATOM 744 N N . PHE A 1 98 ? 11.085 12.135 -12.529 1.00 94.31 98 PHE A N 1
ATOM 745 C CA . PHE A 1 98 ? 9.796 11.846 -11.895 1.00 94.31 98 PHE A CA 1
ATOM 746 C C . PHE A 1 98 ? 8.599 12.016 -12.849 1.00 94.31 98 PHE A C 1
ATOM 748 O O . PHE A 1 98 ? 7.712 11.172 -12.867 1.00 94.31 98 PHE A O 1
ATOM 755 N N . ASN A 1 99 ? 8.582 13.058 -13.689 1.00 94.94 99 ASN A N 1
ATOM 756 C CA . ASN A 1 99 ? 7.482 13.276 -14.638 1.00 94.94 99 ASN A CA 1
ATOM 757 C C . ASN A 1 99 ? 7.423 12.192 -15.726 1.00 94.94 99 ASN A C 1
ATOM 759 O O . ASN A 1 99 ? 6.338 11.729 -16.067 1.00 94.94 99 ASN A O 1
ATOM 763 N N . GLN A 1 100 ? 8.575 11.751 -16.240 1.00 94.50 100 GLN A N 1
ATOM 764 C CA . GLN A 1 100 ? 8.632 10.633 -17.190 1.00 94.50 100 GLN A CA 1
ATOM 765 C C . GLN A 1 100 ? 8.189 9.324 -16.525 1.00 94.50 100 GLN A C 1
ATOM 767 O O . GLN A 1 100 ? 7.415 8.572 -17.110 1.00 94.50 100 GLN A O 1
ATOM 772 N N . PHE A 1 101 ? 8.608 9.092 -15.278 1.00 95.00 101 PHE A N 1
ATOM 773 C CA . PHE A 1 101 ? 8.149 7.960 -14.478 1.00 95.00 101 PHE A CA 1
ATOM 774 C C . PHE A 1 101 ? 6.627 7.965 -14.295 1.00 95.00 101 PHE A C 1
ATOM 776 O O . PHE A 1 101 ? 6.008 6.920 -14.452 1.00 95.00 101 PHE A O 1
ATOM 783 N N . LEU A 1 102 ? 6.006 9.119 -14.015 1.00 95.19 102 LEU A N 1
ATOM 784 C CA . LEU A 1 102 ? 4.545 9.222 -13.925 1.00 95.19 102 LEU A CA 1
ATOM 785 C C . LEU A 1 102 ? 3.865 8.826 -15.239 1.00 95.19 102 LEU A C 1
ATOM 787 O O . LEU A 1 102 ? 2.895 8.076 -15.203 1.00 95.19 102 LEU A O 1
ATOM 791 N N . GLY A 1 103 ? 4.406 9.260 -16.383 1.00 94.06 103 GLY A N 1
ATOM 792 C CA . GLY A 1 103 ? 3.917 8.843 -17.700 1.00 94.06 103 GLY A CA 1
ATOM 793 C C . GLY A 1 103 ? 3.972 7.325 -17.891 1.00 94.06 103 GLY A C 1
ATOM 794 O O . GLY A 1 103 ? 2.978 6.723 -18.279 1.00 94.06 103 GLY A O 1
ATOM 795 N N . MET A 1 104 ? 5.094 6.691 -17.530 1.00 94.06 104 MET A N 1
ATOM 796 C CA . MET A 1 104 ? 5.233 5.226 -17.567 1.00 94.06 104 MET A CA 1
ATOM 797 C C . MET A 1 104 ? 4.297 4.518 -16.577 1.00 94.06 104 MET A C 1
ATOM 799 O O . MET A 1 104 ? 3.817 3.421 -16.839 1.00 94.06 104 MET A O 1
ATOM 803 N N . TYR A 1 105 ? 4.060 5.121 -15.412 1.00 93.75 105 TYR A N 1
ATOM 804 C CA . TYR A 1 105 ? 3.244 4.551 -14.345 1.00 93.75 105 TYR A CA 1
ATOM 805 C C . TYR A 1 105 ? 1.749 4.570 -14.669 1.00 93.75 105 TYR A C 1
ATOM 807 O O . TYR A 1 105 ? 1.040 3.601 -14.387 1.00 93.75 105 TYR A O 1
ATOM 815 N N . ASP A 1 106 ? 1.269 5.682 -15.220 1.00 92.88 106 ASP A N 1
ATOM 816 C CA . ASP A 1 106 ? -0.149 5.925 -15.487 1.00 92.88 106 ASP A CA 1
ATOM 817 C C . ASP A 1 106 ? -0.623 5.396 -16.846 1.00 92.88 106 ASP A C 1
ATOM 819 O O . ASP A 1 106 ? -1.824 5.430 -17.114 1.00 92.88 106 ASP A O 1
ATOM 823 N N . ASP A 1 107 ? 0.284 4.873 -17.675 1.00 90.69 107 ASP A N 1
ATOM 824 C CA . ASP A 1 107 ? -0.063 4.199 -18.926 1.00 90.69 107 ASP A CA 1
ATOM 825 C C . ASP A 1 107 ? -1.040 3.034 -18.662 1.00 90.69 107 ASP A C 1
ATOM 827 O O . ASP A 1 107 ? -0.801 2.179 -17.799 1.00 90.69 107 ASP A O 1
ATOM 831 N N . SER A 1 108 ? -2.177 3.029 -19.367 1.00 84.44 108 SER A N 1
ATOM 832 C CA . SER A 1 108 ? -3.261 2.066 -19.146 1.00 84.44 108 SER A CA 1
ATOM 833 C C . SER A 1 108 ? -2.940 0.672 -19.673 1.00 84.44 108 SER A C 1
ATOM 835 O O . SER A 1 108 ? -3.404 -0.313 -19.100 1.00 84.44 108 SER A O 1
ATOM 837 N N . GLU A 1 109 ? -2.138 0.590 -20.732 1.00 83.69 109 GLU A N 1
ATOM 838 C CA . GLU A 1 109 ? -1.843 -0.656 -21.433 1.00 83.69 109 GLU A CA 1
ATOM 839 C C . GLU A 1 109 ? -0.582 -1.305 -20.863 1.00 83.69 109 GLU A C 1
ATOM 841 O O . GLU A 1 109 ? -0.579 -2.494 -20.529 1.00 83.69 109 GLU A O 1
ATOM 846 N N . TRP A 1 110 ? 0.462 -0.503 -20.655 1.00 84.75 110 TRP A N 1
ATOM 847 C CA . TRP A 1 110 ? 1.821 -0.949 -20.344 1.00 84.75 110 TRP A CA 1
ATOM 848 C C . TRP A 1 110 ? 2.298 -0.553 -18.946 1.00 84.75 110 TRP A C 1
ATOM 850 O O . TRP A 1 110 ? 3.249 -1.147 -18.437 1.00 84.75 110 TRP A O 1
ATOM 860 N N . GLY A 1 111 ? 1.638 0.416 -18.311 1.00 90.50 111 GLY A N 1
ATOM 861 C CA . GLY A 1 111 ? 1.950 0.913 -16.972 1.00 90.50 111 GLY A CA 1
ATOM 862 C C . GLY A 1 111 ? 1.237 0.151 -15.858 1.00 90.50 111 GLY A C 1
ATOM 863 O O . GLY A 1 111 ? 0.809 -0.995 -16.019 1.00 90.50 111 GLY A O 1
ATOM 864 N N . PHE A 1 112 ? 1.088 0.784 -14.691 1.00 91.19 112 PHE A N 1
ATOM 865 C CA . PHE A 1 112 ? 0.235 0.233 -13.640 1.00 91.19 112 PHE A CA 1
ATOM 866 C C . PHE A 1 112 ? -1.240 0.376 -14.000 1.00 91.19 112 PHE A C 1
ATOM 868 O O . PHE A 1 112 ? -1.994 -0.563 -13.784 1.00 91.19 112 PHE A O 1
ATOM 875 N N . GLY A 1 113 ? -1.661 1.546 -14.492 1.00 84.56 113 GLY A N 1
ATOM 876 C CA . GLY A 1 113 ? -3.006 1.823 -15.024 1.00 84.56 113 GLY A CA 1
ATOM 877 C C . GLY A 1 113 ? -4.201 1.680 -14.057 1.00 84.56 113 GLY A C 1
ATOM 878 O O . GLY A 1 113 ? -5.246 2.291 -14.265 1.00 84.56 113 GLY A O 1
ATOM 879 N N . ILE A 1 114 ? -4.078 0.928 -12.956 1.00 88.88 114 ILE A N 1
ATOM 880 C CA . ILE A 1 114 ? -5.194 0.521 -12.084 1.00 88.88 114 ILE A CA 1
ATOM 881 C C . ILE A 1 114 ? -5.263 1.293 -10.766 1.00 88.88 114 ILE A C 1
ATOM 883 O O . ILE A 1 114 ? -6.105 1.003 -9.916 1.00 88.88 114 ILE A O 1
ATOM 887 N N . MET A 1 115 ? -4.398 2.286 -10.565 1.00 89.19 115 MET A N 1
ATOM 888 C CA . MET A 1 115 ? -4.302 3.026 -9.304 1.00 89.19 115 MET A CA 1
ATOM 889 C C . MET A 1 115 ? -5.640 3.669 -8.887 1.00 89.19 115 MET A C 1
ATOM 891 O O . MET A 1 115 ? -6.022 3.649 -7.715 1.00 89.19 115 MET A O 1
ATOM 895 N N . SER A 1 116 ? -6.397 4.202 -9.851 1.00 88.38 116 SER A N 1
ATOM 896 C CA . SER A 1 116 ? -7.727 4.770 -9.598 1.00 88.38 116 SER A CA 1
ATOM 897 C C . SER A 1 116 ? -8.733 3.705 -9.136 1.00 88.38 116 SER A C 1
ATOM 899 O O . SER A 1 116 ? -9.545 3.958 -8.244 1.00 88.38 116 SER A O 1
ATOM 901 N N . THR A 1 117 ? -8.648 2.493 -9.690 1.00 88.88 117 THR A N 1
ATOM 902 C CA . THR A 1 117 ? -9.445 1.331 -9.283 1.00 88.88 117 THR A CA 1
ATOM 903 C C . THR A 1 117 ? -9.093 0.897 -7.865 1.00 88.88 117 THR A C 1
ATOM 905 O O . THR A 1 117 ? -10.001 0.713 -7.054 1.00 88.88 117 THR A O 1
ATOM 908 N N . VAL A 1 118 ? -7.801 0.822 -7.524 1.00 88.25 118 VAL A N 1
ATOM 909 C CA . VAL A 1 118 ? -7.336 0.507 -6.161 1.00 88.25 118 VAL A CA 1
ATOM 910 C C . VAL A 1 118 ? -7.945 1.478 -5.147 1.00 88.25 118 VAL A C 1
ATOM 912 O O . VAL A 1 118 ? -8.561 1.046 -4.175 1.00 88.25 118 VAL A O 1
ATOM 915 N N . VAL A 1 119 ? -7.900 2.789 -5.405 1.00 88.56 119 VAL A N 1
ATOM 916 C CA . VAL A 1 119 ? -8.487 3.788 -4.491 1.00 88.56 119 VAL A CA 1
ATOM 917 C C . VAL A 1 119 ? -10.007 3.697 -4.382 1.00 88.56 119 VAL A C 1
ATOM 919 O O . VAL A 1 119 ? -10.556 3.894 -3.292 1.00 88.56 119 VAL A O 1
ATOM 922 N N . LYS A 1 120 ? -10.711 3.383 -5.474 1.00 89.19 120 LYS A N 1
ATOM 923 C CA . LYS A 1 120 ? -12.164 3.151 -5.426 1.00 89.19 120 LYS A CA 1
ATOM 924 C C . LYS A 1 120 ? -12.498 1.949 -4.539 1.00 89.19 120 LYS A C 1
ATOM 926 O O . LYS A 1 120 ? -13.436 2.025 -3.744 1.00 89.19 120 LYS A O 1
ATOM 931 N N . LEU A 1 121 ? -11.713 0.875 -4.632 1.00 87.56 121 LEU A N 1
ATOM 932 C CA . LEU A 1 121 ? -11.868 -0.311 -3.788 1.00 87.56 121 LEU A CA 1
ATOM 933 C C . LEU A 1 121 ? -11.561 -0.003 -2.318 1.00 87.56 121 LEU A C 1
ATOM 935 O O . LEU A 1 121 ? -12.371 -0.337 -1.457 1.00 87.56 121 LEU A O 1
ATOM 939 N N . GLU A 1 122 ? -10.467 0.706 -2.030 1.00 85.19 122 GLU A N 1
ATOM 940 C CA . GLU A 1 122 ? -10.122 1.143 -0.669 1.00 85.19 122 GLU A CA 1
ATOM 941 C C . GLU A 1 122 ? -11.209 2.022 -0.048 1.00 85.19 122 GLU A C 1
ATOM 943 O O . GLU A 1 122 ? -11.587 1.831 1.105 1.00 85.19 122 GLU A O 1
ATOM 948 N N . THR A 1 123 ? -11.723 2.996 -0.802 1.00 82.94 123 THR A N 1
ATOM 949 C CA . THR A 1 123 ? -12.782 3.898 -0.329 1.00 82.94 123 THR A CA 1
ATOM 950 C C . THR A 1 123 ? -14.055 3.119 -0.019 1.00 82.94 123 THR A C 1
ATOM 952 O O . THR A 1 123 ? -14.665 3.317 1.031 1.00 82.94 123 THR A O 1
ATOM 955 N N . ARG A 1 124 ? -14.445 2.190 -0.899 1.00 81.25 124 ARG A N 1
ATOM 956 C CA . ARG A 1 124 ? -15.620 1.343 -0.676 1.00 81.25 124 ARG A CA 1
ATOM 957 C C . ARG A 1 124 ? -15.444 0.438 0.541 1.00 81.25 124 ARG A C 1
ATOM 959 O O . ARG A 1 124 ? -16.387 0.291 1.315 1.00 81.25 124 ARG A O 1
ATOM 966 N N . ASP A 1 125 ? -14.260 -0.141 0.723 1.00 79.06 125 ASP A N 1
ATOM 967 C CA . ASP A 1 125 ? -13.962 -0.982 1.880 1.00 79.06 125 ASP A CA 1
ATOM 968 C C . ASP A 1 125 ? -13.997 -0.172 3.184 1.00 79.06 125 ASP A C 1
ATOM 970 O O . ASP A 1 125 ? -14.708 -0.538 4.119 1.00 79.06 125 ASP A O 1
ATOM 974 N N . ARG A 1 126 ? -13.366 1.009 3.211 1.00 75.25 126 ARG A N 1
ATOM 975 C CA . ARG A 1 126 ? -13.444 1.940 4.350 1.00 75.25 126 ARG A CA 1
ATOM 976 C C . ARG A 1 126 ? -14.879 2.333 4.690 1.00 75.25 126 ARG A C 1
ATOM 978 O O . ARG A 1 126 ? -15.228 2.361 5.868 1.00 75.25 126 ARG A O 1
ATOM 985 N N . ASN A 1 127 ? -15.706 2.608 3.680 1.00 73.12 127 ASN A N 1
ATOM 986 C CA . ASN A 1 127 ? -17.113 2.960 3.876 1.00 73.12 127 ASN A CA 1
ATOM 987 C C . ASN A 1 127 ? -17.914 1.788 4.455 1.00 73.12 127 ASN A C 1
ATOM 989 O O . ASN A 1 127 ? -18.722 1.993 5.358 1.00 73.12 127 ASN A O 1
ATOM 993 N N . ARG A 1 128 ? -17.661 0.558 3.990 1.00 69.19 128 ARG A N 1
ATOM 994 C CA . ARG A 1 128 ? -18.298 -0.653 4.531 1.00 69.19 128 ARG A CA 1
ATOM 995 C C . ARG A 1 128 ? -17.970 -0.865 6.011 1.00 69.19 128 ARG A C 1
ATOM 997 O O . ARG A 1 128 ? -18.833 -1.310 6.761 1.00 69.19 128 ARG A O 1
ATOM 1004 N N . HIS A 1 129 ? -16.754 -0.514 6.421 1.00 71.31 129 HIS A N 1
ATOM 1005 C CA . HIS A 1 129 ? -16.254 -0.721 7.785 1.00 71.31 129 HIS A CA 1
ATOM 1006 C C . HIS A 1 129 ? -16.254 0.552 8.648 1.00 71.31 129 HIS A C 1
ATOM 1008 O O . HIS A 1 129 ? -15.589 0.613 9.683 1.00 71.31 129 HIS A O 1
ATOM 1014 N N . GLY A 1 130 ? -16.977 1.598 8.223 1.00 71.88 130 GLY A N 1
ATOM 1015 C CA . GLY A 1 130 ? -17.202 2.828 9.000 1.00 71.88 130 GLY A CA 1
ATOM 1016 C C . GLY A 1 130 ? -15.933 3.581 9.389 1.00 71.88 130 GLY A C 1
ATOM 1017 O O . GLY A 1 130 ? -15.926 4.303 10.390 1.00 71.88 130 GLY A O 1
ATOM 1018 N N . ASN A 1 131 ? -14.858 3.398 8.616 1.00 76.56 131 ASN A N 1
ATOM 1019 C CA . ASN A 1 131 ? -13.548 4.009 8.830 1.00 76.56 131 ASN A CA 1
ATOM 1020 C C . ASN A 1 131 ? -12.966 3.779 10.246 1.00 76.56 131 ASN A C 1
ATOM 1022 O O . ASN A 1 131 ? -12.201 4.601 10.750 1.00 76.56 131 ASN A O 1
ATOM 1026 N N . GLN A 1 132 ? -13.347 2.685 10.915 1.00 86.44 132 GLN A N 1
ATOM 1027 C CA . GLN A 1 132 ? -12.848 2.368 12.252 1.00 86.44 132 GLN A CA 1
ATOM 1028 C C . GLN A 1 132 ? -11.503 1.648 12.168 1.00 86.44 132 GLN A C 1
ATOM 1030 O O . GLN A 1 132 ? -11.329 0.710 11.392 1.00 86.44 132 GLN A O 1
ATOM 1035 N N . VAL A 1 133 ? -10.553 2.062 13.005 1.00 89.81 133 VAL A N 1
ATOM 1036 C CA . VAL A 1 133 ? -9.222 1.451 13.099 1.00 89.81 133 VAL A CA 1
ATOM 1037 C C . VAL A 1 133 ? -8.995 0.874 14.488 1.00 89.81 133 VAL A C 1
ATOM 1039 O O . VAL A 1 133 ? -9.430 1.434 15.496 1.00 89.81 133 VAL A O 1
ATOM 1042 N N . CYS A 1 134 ? -8.290 -0.251 14.546 1.00 92.62 134 CYS A N 1
ATOM 1043 C CA . CYS A 1 134 ? -7.905 -0.869 15.801 1.00 92.62 134 CYS A CA 1
ATOM 1044 C C . CYS A 1 134 ? -6.924 0.044 16.540 1.00 92.62 134 CYS A C 1
ATOM 1046 O O . CYS A 1 134 ? -5.894 0.446 15.999 1.00 92.62 134 CYS A O 1
ATOM 1048 N N . SER A 1 135 ? -7.205 0.350 17.803 1.00 95.12 135 SER A N 1
ATOM 1049 C CA . SER A 1 135 ? -6.365 1.236 18.614 1.00 95.12 135 SER A CA 1
ATOM 1050 C C . SER A 1 135 ? -5.004 0.625 18.980 1.00 95.12 135 SER A C 1
ATOM 1052 O O . SER A 1 135 ? -4.111 1.354 19.406 1.00 95.12 135 SER A O 1
ATOM 1054 N N . VAL A 1 136 ? -4.827 -0.687 18.777 1.00 95.00 136 VAL A N 1
ATOM 1055 C CA . VAL A 1 136 ? -3.567 -1.410 19.006 1.00 95.00 136 VAL A CA 1
ATOM 1056 C C . VAL A 1 136 ? -2.763 -1.546 17.712 1.00 95.00 136 VAL A C 1
ATOM 1058 O O . VAL A 1 136 ? -1.714 -0.925 17.584 1.00 95.00 136 VAL A O 1
ATOM 1061 N N . CYS A 1 137 ? -3.243 -2.328 16.737 1.00 93.25 137 CYS A N 1
ATOM 1062 C CA . CYS A 1 137 ? -2.482 -2.613 15.513 1.00 93.25 137 CYS A CA 1
ATOM 1063 C C . CYS A 1 137 ? -2.612 -1.536 14.428 1.00 93.25 137 CYS A C 1
ATOM 1065 O O . CYS A 1 137 ? -1.943 -1.624 13.405 1.00 93.25 137 CYS A O 1
ATOM 1067 N N . ARG A 1 138 ? -3.477 -0.532 14.629 1.00 90.25 138 ARG A N 1
ATOM 1068 C CA . ARG A 1 138 ? -3.760 0.564 13.684 1.00 90.25 138 ARG A CA 1
ATOM 1069 C C . ARG A 1 138 ? -4.334 0.137 12.329 1.00 90.25 138 ARG A C 1
ATOM 1071 O O . ARG A 1 138 ? -4.594 1.000 11.496 1.00 90.25 138 ARG A O 1
ATOM 1078 N N . TYR A 1 139 ? -4.612 -1.149 12.127 1.00 87.19 139 TYR A N 1
ATOM 1079 C CA . TYR A 1 139 ? -5.301 -1.626 10.933 1.00 87.19 139 TYR A CA 1
ATOM 1080 C C . TYR A 1 139 ? -6.800 -1.298 10.964 1.00 87.19 139 TYR A C 1
ATOM 1082 O O . TYR A 1 139 ? -7.391 -1.265 12.051 1.00 87.19 139 TYR A O 1
ATOM 1090 N N . PRO A 1 140 ? -7.428 -1.079 9.793 1.00 86.44 140 PRO A N 1
ATOM 1091 C CA . PRO A 1 140 ? -8.881 -1.020 9.677 1.00 86.44 140 PRO A CA 1
ATOM 1092 C C . PRO A 1 140 ? -9.534 -2.251 10.311 1.00 86.44 140 PRO A C 1
ATOM 1094 O O . PRO A 1 140 ? -9.058 -3.375 10.144 1.00 86.44 140 PRO A O 1
ATOM 1097 N N . ILE A 1 141 ? -10.610 -2.041 11.064 1.00 87.44 141 ILE A N 1
ATOM 1098 C CA . ILE A 1 141 ? -11.359 -3.132 11.685 1.00 87.44 141 ILE A CA 1
ATOM 1099 C C . ILE A 1 141 ? -12.309 -3.703 10.638 1.00 87.44 141 ILE A C 1
ATOM 1101 O O . ILE A 1 141 ? -13.254 -3.039 10.234 1.00 87.44 141 ILE A O 1
ATOM 1105 N N . ILE A 1 142 ? -12.046 -4.934 10.211 1.00 82.56 142 ILE A N 1
ATOM 1106 C CA . ILE A 1 142 ? -12.887 -5.689 9.281 1.00 82.56 142 ILE A CA 1
ATOM 1107 C C . ILE A 1 142 ? -13.630 -6.760 10.090 1.00 82.56 142 ILE A C 1
ATOM 1109 O O . ILE A 1 142 ? -12.994 -7.531 10.810 1.00 82.56 142 ILE A O 1
ATOM 1113 N N . GLY A 1 143 ? -14.959 -6.820 9.966 1.00 83.00 143 GLY A N 1
ATOM 1114 C CA . GLY A 1 143 ? -15.802 -7.747 10.736 1.00 83.00 143 GLY A CA 1
ATOM 1115 C C . GLY A 1 143 ? -16.131 -7.224 12.139 1.00 83.00 143 GLY A C 1
ATOM 1116 O O . GLY A 1 143 ? -16.438 -6.041 12.292 1.00 83.00 143 GLY A O 1
ATOM 1117 N N . SER A 1 144 ? -16.077 -8.097 13.153 1.00 88.00 144 SER A N 1
ATOM 1118 C CA . SER A 1 144 ? -16.425 -7.744 14.536 1.00 88.00 144 SER A CA 1
ATOM 1119 C C . SER A 1 144 ? -15.536 -6.634 15.103 1.00 88.00 144 SER A C 1
ATOM 1121 O O . SER A 1 144 ? -14.301 -6.721 15.102 1.00 88.00 144 SER A O 1
ATOM 1123 N N . ARG A 1 145 ? -16.187 -5.603 15.649 1.00 91.81 145 ARG A N 1
ATOM 1124 C CA . ARG A 1 145 ? -15.563 -4.473 16.340 1.00 91.81 145 ARG A CA 1
ATOM 1125 C C . ARG A 1 145 ? -15.873 -4.521 17.830 1.00 91.81 145 ARG A C 1
ATOM 1127 O O . ARG A 1 145 ? -17.026 -4.390 18.229 1.00 91.81 145 ARG A O 1
ATOM 1134 N N . PHE A 1 146 ? -14.833 -4.585 18.654 1.00 94.12 146 PHE A N 1
ATOM 1135 C CA . PHE A 1 146 ? -14.955 -4.590 20.112 1.00 94.12 146 PHE A CA 1
ATOM 1136 C C . PHE A 1 146 ? -14.668 -3.191 20.644 1.00 94.12 146 PHE A C 1
ATOM 1138 O O . PHE A 1 146 ? -13.514 -2.762 20.688 1.00 94.12 146 PHE A O 1
ATOM 1145 N N . LYS A 1 147 ? -15.717 -2.449 21.009 1.00 94.56 147 LYS A N 1
ATOM 1146 C CA . LYS A 1 147 ? -15.585 -1.098 21.567 1.00 94.56 147 LYS A CA 1
ATOM 1147 C C . LYS A 1 147 ? -15.563 -1.162 23.085 1.00 94.56 147 LYS A C 1
ATOM 1149 O O . LYS A 1 147 ? -16.530 -1.634 23.681 1.00 94.56 147 LYS A O 1
ATOM 1154 N N . GLU A 1 148 ? -14.511 -0.642 23.699 1.00 94.62 148 GLU A N 1
ATOM 1155 C CA . GLU A 1 148 ? -14.472 -0.475 25.148 1.00 94.62 148 GLU A CA 1
ATOM 1156 C C . GLU A 1 148 ? -15.484 0.605 25.564 1.00 94.62 148 GLU A C 1
ATOM 1158 O O . GLU A 1 148 ? -15.639 1.633 24.897 1.00 94.62 148 GLU A O 1
ATOM 1163 N N . VAL A 1 149 ? -16.247 0.336 26.621 1.00 92.44 149 VAL A N 1
ATOM 1164 C CA . VAL A 1 149 ? -17.427 1.125 26.990 1.00 92.44 149 VAL A CA 1
ATOM 1165 C C . VAL A 1 149 ? -17.054 2.449 27.666 1.00 92.44 149 VAL A C 1
ATOM 1167 O O . VAL A 1 149 ? -17.745 3.441 27.440 1.00 92.44 149 VAL A O 1
ATOM 1170 N N . LYS A 1 150 ? -15.979 2.494 28.465 1.00 90.31 150 LYS A N 1
ATOM 1171 C CA . LYS A 1 150 ? -15.601 3.672 29.270 1.00 90.31 150 LYS A CA 1
ATOM 1172 C C . LYS A 1 150 ? -14.821 4.721 28.468 1.00 90.31 150 LYS A C 1
ATOM 1174 O O . LYS A 1 150 ? -15.145 5.901 28.480 1.00 90.31 150 LYS A O 1
ATOM 1179 N N . THR A 1 151 ? -13.780 4.288 27.779 1.00 89.56 151 THR A N 1
ATOM 1180 C CA . THR A 1 151 ? -12.792 5.092 27.043 1.00 89.56 151 THR A CA 1
ATOM 1181 C C . THR A 1 151 ? -13.083 5.152 25.548 1.00 89.56 151 THR A C 1
ATOM 1183 O O . THR A 1 151 ? -12.607 6.045 24.852 1.00 89.56 151 THR A O 1
ATOM 1186 N N . GLY A 1 152 ? -13.880 4.212 25.033 1.00 90.94 152 GLY A N 1
ATOM 1187 C CA . GLY A 1 152 ? -14.353 4.232 23.655 1.00 90.94 152 GLY A CA 1
ATOM 1188 C C . GLY A 1 152 ? -13.367 3.719 22.607 1.00 90.94 152 GLY A C 1
ATOM 1189 O O . GLY A 1 152 ? -13.729 3.734 21.424 1.00 90.94 152 GLY A O 1
ATOM 1190 N N . PHE A 1 153 ? -12.168 3.257 22.988 1.00 93.38 153 PHE A N 1
ATOM 1191 C CA . PHE A 1 153 ? -11.235 2.671 22.024 1.00 93.38 153 PHE A CA 1
ATOM 1192 C C . PHE A 1 153 ? -11.830 1.405 21.397 1.00 93.38 153 PHE A C 1
ATOM 1194 O O . PHE A 1 153 ? -12.677 0.733 21.985 1.00 93.38 153 PHE A O 1
ATOM 1201 N N . SER A 1 154 ? -11.421 1.095 20.168 1.00 94.19 154 SER A N 1
ATOM 1202 C CA . SER A 1 154 ? -11.934 -0.063 19.430 1.00 94.19 154 SER A CA 1
ATOM 1203 C C . SER A 1 154 ? -10.808 -1.028 19.098 1.00 94.19 154 SER A C 1
ATOM 1205 O O . SER A 1 154 ? -9.724 -0.611 18.689 1.00 94.19 154 SER A O 1
ATOM 1207 N N . LEU A 1 155 ? -11.072 -2.320 19.254 1.00 95.31 155 LEU A N 1
ATOM 1208 C CA . LEU A 1 155 ? -10.166 -3.399 18.884 1.00 95.31 155 LEU A CA 1
ATOM 1209 C C . LEU A 1 155 ? -10.766 -4.221 17.744 1.00 95.31 155 LEU A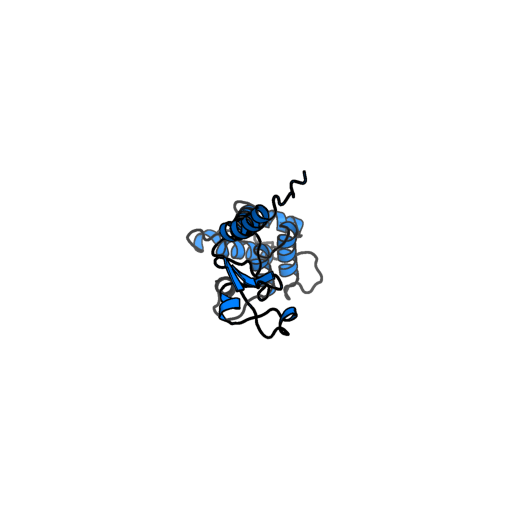 C 1
ATOM 1211 O O . LEU A 1 155 ? -11.982 -4.414 17.672 1.00 95.31 155 LEU A O 1
ATOM 1215 N N . CYS A 1 156 ? -9.898 -4.716 16.862 1.00 93.69 156 CYS A N 1
ATOM 1216 C CA . CYS A 1 156 ? -10.263 -5.803 15.960 1.00 93.69 156 CYS A CA 1
ATOM 1217 C C . CYS A 1 156 ? -10.337 -7.130 16.728 1.00 93.69 156 CYS A C 1
ATOM 1219 O O . CYS A 1 156 ? -9.762 -7.255 17.813 1.00 93.69 156 CYS A O 1
ATOM 1221 N N . ASN A 1 157 ? -10.985 -8.129 16.125 1.00 93.06 157 ASN A N 1
ATOM 1222 C CA . ASN A 1 157 ? -11.133 -9.464 16.706 1.00 93.06 157 ASN A CA 1
ATOM 1223 C C . ASN A 1 157 ? -9.806 -10.075 17.192 1.00 93.06 157 ASN A C 1
ATOM 1225 O O . ASN A 1 157 ? -9.737 -10.597 18.302 1.00 93.06 157 ASN A O 1
ATOM 1229 N N . GLN A 1 158 ? -8.734 -9.939 16.405 1.00 94.94 158 GLN A N 1
ATOM 1230 C CA . GLN A 1 158 ? -7.424 -10.487 16.763 1.00 94.94 158 GLN A CA 1
ATOM 1231 C C . GLN A 1 158 ? -6.857 -9.838 18.032 1.00 94.94 158 GLN A C 1
ATOM 1233 O O . GLN A 1 158 ? -6.504 -10.531 18.979 1.00 94.94 158 GLN A O 1
ATOM 1238 N N . CYS A 1 159 ? -6.796 -8.502 18.083 1.00 96.06 159 CYS A N 1
ATOM 1239 C CA . CYS A 1 159 ? -6.245 -7.806 19.247 1.00 96.06 159 CYS A CA 1
ATOM 1240 C C . CYS A 1 159 ? -7.102 -8.005 20.501 1.00 96.06 159 CYS A C 1
ATOM 1242 O O . CYS A 1 159 ? -6.544 -8.090 21.590 1.00 96.06 159 CYS A O 1
ATOM 1244 N N . TYR A 1 160 ? -8.428 -8.089 20.350 1.00 95.56 160 TYR A N 1
ATOM 1245 C CA . TYR A 1 160 ? -9.328 -8.408 21.456 1.00 95.56 160 TYR A CA 1
ATOM 1246 C C . TYR A 1 160 ? -9.076 -9.824 21.997 1.00 95.56 160 TYR A C 1
ATOM 1248 O O . TYR A 1 160 ? -8.858 -9.984 23.194 1.00 95.56 160 TYR A O 1
ATOM 1256 N N . SER A 1 161 ? -9.016 -10.827 21.115 1.00 94.75 161 SER A N 1
ATOM 1257 C CA . SER A 1 161 ? -8.790 -12.233 21.489 1.00 94.75 161 SER A CA 1
ATOM 1258 C C . SER A 1 161 ? -7.422 -12.469 22.137 1.00 94.75 161 SER A C 1
ATOM 1260 O O . SER A 1 161 ? -7.278 -13.325 23.002 1.00 94.75 161 SER A O 1
ATOM 1262 N N . GLU A 1 162 ? -6.414 -11.684 21.755 1.00 96.25 162 GLU A N 1
ATOM 1263 C CA . GLU A 1 162 ? -5.076 -11.707 22.359 1.00 96.25 162 GLU A CA 1
ATOM 1264 C C . GLU A 1 162 ? -4.978 -10.894 23.665 1.00 96.25 162 GLU A C 1
ATOM 1266 O O . GLU A 1 162 ? -3.889 -10.766 24.224 1.00 96.25 162 GLU A O 1
ATOM 1271 N N . GLY A 1 163 ? -6.073 -10.282 24.136 1.00 93.81 163 GLY A N 1
ATOM 1272 C CA . GLY A 1 163 ? -6.079 -9.453 25.346 1.00 93.81 163 GLY A CA 1
ATOM 1273 C C . GLY A 1 163 ? -5.241 -8.175 25.228 1.00 93.81 163 GLY A C 1
ATOM 1274 O O . GLY A 1 163 ? -4.789 -7.624 26.233 1.00 93.81 163 GLY A O 1
ATOM 1275 N N . LYS A 1 164 ? -4.989 -7.688 24.005 1.00 94.62 164 LYS A N 1
ATOM 1276 C CA . LYS A 1 164 ? -4.164 -6.496 23.785 1.00 94.62 164 LYS A CA 1
ATOM 1277 C C . LYS A 1 164 ? -4.947 -5.230 24.114 1.00 94.62 164 LYS A C 1
ATOM 1279 O O . LYS A 1 164 ? -6.033 -4.996 23.593 1.00 94.62 164 LYS A O 1
ATOM 1284 N N . VAL A 1 165 ? -4.321 -4.348 24.887 1.00 92.75 165 VAL A N 1
ATOM 1285 C CA . VAL A 1 165 ? -4.870 -3.040 25.263 1.00 92.75 165 VAL A CA 1
ATOM 1286 C C . VAL A 1 165 ? -3.908 -1.934 24.818 1.00 92.75 165 VAL A C 1
ATOM 1288 O O . VAL A 1 165 ? -2.687 -2.110 24.936 1.00 92.75 165 VAL A O 1
ATOM 1291 N N . PRO A 1 166 ? -4.404 -0.788 24.305 1.00 92.62 166 PRO A N 1
ATOM 1292 C CA . PRO A 1 166 ? -3.541 0.334 23.961 1.00 92.62 166 PRO A CA 1
ATOM 1293 C C . PRO A 1 166 ? -2.713 0.794 25.175 1.00 92.62 166 PRO A C 1
ATOM 1295 O O . PRO A 1 166 ? -3.262 0.890 26.275 1.00 92.62 166 PRO A O 1
ATOM 1298 N N . PRO A 1 167 ? -1.418 1.134 25.004 1.00 89.81 167 PRO A N 1
ATOM 1299 C CA . PRO A 1 167 ? -0.540 1.525 26.111 1.00 89.81 167 PRO A CA 1
ATOM 1300 C C . PRO A 1 167 ? -1.109 2.641 26.992 1.00 89.81 167 PRO A C 1
ATOM 1302 O O . PRO A 1 167 ? -0.968 2.590 28.208 1.00 89.81 167 PRO A O 1
ATOM 1305 N N . THR A 1 168 ? -1.812 3.598 26.380 1.00 88.94 168 THR A N 1
ATOM 1306 C CA . THR A 1 168 ? -2.451 4.742 27.045 1.00 88.94 168 THR A CA 1
ATOM 1307 C C . THR A 1 168 ? -3.497 4.340 28.087 1.00 88.94 168 THR A C 1
ATOM 1309 O O . THR A 1 168 ? -3.750 5.107 29.007 1.00 88.94 168 THR A O 1
ATOM 1312 N N . PHE A 1 169 ? -4.098 3.152 27.967 1.00 88.00 169 PHE A N 1
ATOM 1313 C CA . PHE A 1 169 ? -5.191 2.715 28.839 1.00 88.00 169 PHE A CA 1
ATOM 1314 C C . PHE A 1 169 ? -4.816 1.566 29.775 1.00 88.00 169 PHE A C 1
ATOM 1316 O O . PHE A 1 169 ? -5.643 1.204 30.599 1.00 88.00 169 PHE A O 1
ATOM 1323 N N . LYS A 1 170 ? -3.576 1.049 29.717 1.00 86.06 170 LYS A N 1
ATOM 1324 C CA . LYS A 1 170 ? -3.108 -0.130 30.480 1.00 86.06 170 LYS A CA 1
ATOM 1325 C C . LYS A 1 170 ? -3.270 -0.046 32.003 1.00 86.06 170 LYS A C 1
ATOM 1327 O O . LYS A 1 170 ? -3.181 -1.069 32.666 1.00 86.06 170 LYS A O 1
ATOM 1332 N N . GLN A 1 171 ? -3.463 1.149 32.550 1.00 83.56 171 GLN A N 1
ATOM 1333 C CA . GLN A 1 171 ? -3.599 1.389 33.988 1.00 83.56 171 GLN A CA 1
ATOM 1334 C C . GLN A 1 171 ? -4.974 0.974 34.542 1.00 83.56 171 GLN A C 1
ATOM 1336 O O . GLN A 1 171 ? -5.166 0.997 35.752 1.00 83.56 171 GLN A O 1
ATOM 1341 N N . GLN A 1 172 ? -5.941 0.623 33.687 1.00 83.38 172 GLN A N 1
ATOM 1342 C CA . GLN A 1 172 ? -7.251 0.160 34.145 1.00 83.38 172 GLN A CA 1
ATOM 1343 C C . GLN A 1 172 ? -7.201 -1.319 34.536 1.00 83.38 172 GLN A C 1
ATOM 1345 O O . GLN A 1 172 ? -6.681 -2.148 33.788 1.00 83.38 172 GLN A O 1
ATOM 1350 N N . GLU A 1 173 ? -7.794 -1.637 35.688 1.00 82.69 173 GLU A N 1
ATOM 1351 C CA . GLU A 1 173 ? -7.895 -3.007 36.207 1.00 82.69 173 GLU A CA 1
ATOM 1352 C C . GLU A 1 173 ? -8.911 -3.860 35.432 1.00 82.69 173 GLU A C 1
ATOM 1354 O O . GLU A 1 173 ? -8.698 -5.052 35.238 1.00 82.69 173 GLU A O 1
ATOM 1359 N N . GLU A 1 174 ? -10.007 -3.254 34.956 1.00 90.25 174 GLU A N 1
ATOM 1360 C CA . GLU A 1 174 ? -11.091 -3.962 34.266 1.00 90.25 174 GLU A CA 1
ATOM 1361 C C . GLU A 1 174 ? -11.597 -3.180 33.045 1.00 90.25 174 GLU A C 1
ATOM 1363 O O . GLU A 1 174 ? -11.985 -2.005 33.141 1.00 90.25 174 GLU A O 1
ATOM 1368 N N . TYR A 1 175 ? -11.681 -3.881 31.911 1.00 92.44 175 TYR A N 1
ATOM 1369 C CA . TYR A 1 175 ? -12.219 -3.382 30.647 1.00 92.44 175 TYR A CA 1
ATOM 1370 C C . TYR A 1 175 ? -13.526 -4.093 30.316 1.00 92.44 175 TYR A C 1
ATOM 1372 O O . TYR A 1 175 ? -13.612 -5.319 30.380 1.00 92.44 175 TYR A O 1
ATOM 1380 N N . LYS A 1 176 ? -14.537 -3.329 29.895 1.00 94.19 176 LYS A N 1
ATOM 1381 C CA . LYS A 1 176 ? -15.808 -3.885 29.421 1.00 94.19 176 LYS A CA 1
ATOM 1382 C C . LYS A 1 176 ? -15.979 -3.527 27.960 1.00 94.19 176 LYS A C 1
ATOM 1384 O O . LYS A 1 176 ? -15.898 -2.358 27.592 1.00 94.19 176 LYS A O 1
ATOM 1389 N N . PHE A 1 177 ? -16.228 -4.533 27.133 1.00 94.38 177 PHE A N 1
ATOM 1390 C CA . PHE A 1 177 ? -16.360 -4.362 25.693 1.00 94.38 177 PHE A CA 1
ATOM 1391 C C . PHE A 1 177 ? -17.786 -4.635 25.240 1.00 94.38 177 PHE A C 1
ATOM 1393 O O . PHE A 1 177 ? -18.459 -5.527 25.751 1.00 94.38 177 PHE A O 1
ATOM 1400 N N . ARG A 1 178 ? -18.225 -3.869 24.244 1.00 94.06 178 ARG A N 1
ATOM 1401 C CA . ARG A 1 178 ? -19.402 -4.177 23.439 1.00 94.06 178 ARG A CA 1
ATOM 1402 C C . ARG A 1 178 ? -18.942 -4.569 22.043 1.00 94.06 178 ARG A C 1
ATOM 1404 O O . ARG A 1 178 ? -18.214 -3.808 21.400 1.00 94.06 178 ARG A O 1
ATOM 1411 N N . GLU A 1 179 ? -19.377 -5.737 21.595 1.00 93.75 179 GLU A N 1
ATOM 1412 C CA . GLU A 1 179 ? -19.172 -6.199 20.227 1.00 93.75 179 GLU A CA 1
ATOM 1413 C C . GLU A 1 179 ? -20.198 -5.558 19.288 1.00 93.75 179 GLU A C 1
ATOM 1415 O O . GLU A 1 179 ? -21.356 -5.354 19.651 1.00 93.75 179 GLU A O 1
ATOM 1420 N N . TYR A 1 180 ? -19.745 -5.221 18.087 1.00 88.12 180 TYR A N 1
ATOM 1421 C CA . TYR A 1 180 ? -20.583 -4.843 16.961 1.00 88.12 180 TYR A CA 1
ATOM 1422 C C . TYR A 1 180 ? -20.173 -5.703 15.768 1.00 88.12 180 TYR A C 1
ATOM 1424 O O . TYR A 1 180 ? -19.025 -5.619 15.328 1.00 88.12 180 TYR A O 1
ATOM 1432 N N . GLY A 1 181 ? -21.095 -6.500 15.232 1.00 81.81 181 GLY A N 1
ATOM 1433 C CA . GLY A 1 181 ? -20.857 -7.322 14.043 1.00 81.81 181 GLY A CA 1
ATOM 1434 C C . GLY A 1 181 ? -20.881 -6.510 12.744 1.00 81.81 181 GLY A C 1
ATOM 1435 O O . GLY A 1 181 ? -20.388 -6.958 11.711 1.00 81.81 181 GLY A O 1
ATOM 1436 N N . SER A 1 182 ? -21.445 -5.299 12.779 1.00 75.19 182 SER A N 1
ATOM 1437 C CA . SER A 1 182 ? -21.417 -4.351 11.662 1.00 75.19 182 SER A CA 1
ATOM 1438 C C . SER A 1 182 ? -21.511 -2.899 12.128 1.00 75.19 182 SER A C 1
ATOM 1440 O O . SER A 1 182 ? -21.981 -2.593 13.226 1.00 75.19 182 SER A O 1
ATOM 1442 N N . GLU A 1 183 ? -21.143 -1.965 11.254 1.00 74.56 183 GLU A N 1
ATOM 1443 C CA . GLU A 1 183 ? -21.329 -0.537 11.526 1.00 74.56 183 GLU A CA 1
ATOM 1444 C C . GLU A 1 183 ? -22.801 -0.118 11.560 1.00 74.56 183 GLU A C 1
ATOM 1446 O O . GLU A 1 183 ? -23.163 0.786 12.306 1.00 74.56 183 GLU A O 1
ATOM 1451 N N . VAL A 1 184 ? -23.684 -0.820 10.844 1.00 76.88 184 VAL A N 1
ATOM 1452 C CA . VAL A 1 184 ? -25.135 -0.585 10.929 1.00 76.88 184 VAL A CA 1
ATOM 1453 C C . VAL A 1 184 ? -25.641 -0.862 12.346 1.00 76.88 184 VAL A C 1
ATOM 1455 O O . VAL A 1 184 ? -26.418 -0.082 12.895 1.00 76.88 184 VAL A O 1
ATOM 1458 N N . GLU A 1 185 ? -25.174 -1.943 12.968 1.00 80.62 185 GLU A N 1
ATOM 1459 C CA . GLU A 1 185 ? -25.483 -2.266 14.363 1.00 80.62 185 GLU A CA 1
ATOM 1460 C C . GLU A 1 185 ? -24.933 -1.202 15.324 1.00 80.62 185 GLU A C 1
ATOM 1462 O O . GLU A 1 185 ? -25.639 -0.731 16.220 1.00 80.62 185 GLU A O 1
ATOM 1467 N N . ALA A 1 186 ? -23.705 -0.741 15.081 1.00 78.88 186 ALA A N 1
ATOM 1468 C CA . ALA A 1 186 ? -23.106 0.341 15.850 1.00 78.88 186 ALA A CA 1
ATOM 1469 C C . ALA A 1 186 ? -23.876 1.667 15.736 1.00 78.88 186 ALA A C 1
ATOM 1471 O O . ALA A 1 186 ? -24.021 2.384 16.730 1.00 78.88 186 ALA A O 1
ATOM 1472 N N . MET A 1 187 ? -2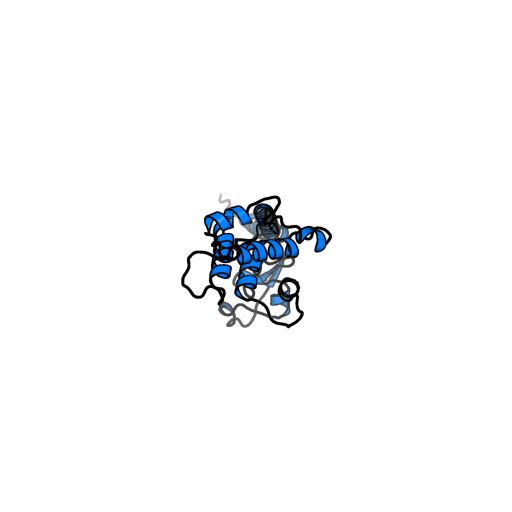4.383 2.001 14.546 1.00 75.56 187 MET A N 1
ATOM 1473 C CA . MET A 1 187 ? -25.202 3.193 14.315 1.00 75.56 187 MET A CA 1
ATOM 1474 C C . MET A 1 187 ? -26.563 3.083 15.002 1.00 75.56 187 MET A C 1
ATOM 1476 O O . MET A 1 187 ? -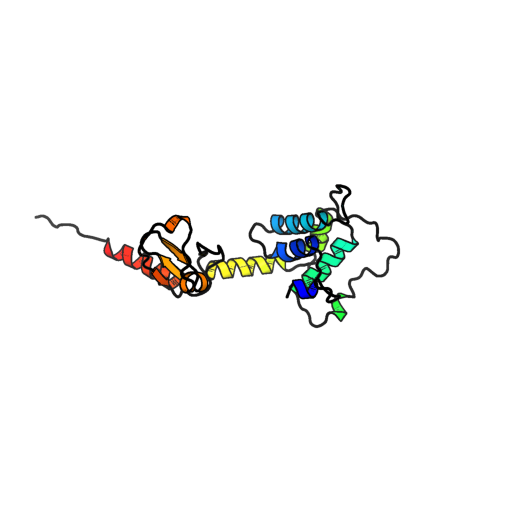26.965 4.025 15.686 1.00 75.56 187 MET A O 1
ATOM 1480 N N . LYS A 1 188 ? -27.232 1.923 14.916 1.00 77.31 188 LYS A N 1
ATOM 1481 C CA . LYS A 1 188 ? -28.488 1.666 15.644 1.00 77.31 188 LYS A CA 1
ATOM 1482 C C . LYS A 1 188 ? -28.317 1.909 17.144 1.00 77.31 188 LYS A C 1
ATOM 1484 O O . LYS A 1 188 ? -29.122 2.621 17.738 1.00 77.31 188 LYS A O 1
ATOM 1489 N N . ALA A 1 189 ? -27.233 1.407 17.739 1.00 72.44 189 ALA A N 1
ATOM 1490 C CA . ALA A 1 189 ? -26.952 1.606 19.160 1.00 72.44 189 ALA A CA 1
ATOM 1491 C C . ALA A 1 189 ? -26.785 3.088 19.549 1.00 72.44 189 ALA A C 1
ATOM 1493 O O . ALA A 1 189 ? -27.190 3.475 20.643 1.00 72.44 189 ALA A O 1
ATOM 1494 N N . LYS A 1 190 ? -26.229 3.930 18.664 1.00 67.12 190 LYS A N 1
ATOM 1495 C CA . LYS A 1 190 ? -26.137 5.384 18.893 1.00 67.12 190 LYS A CA 1
ATOM 1496 C C . LYS A 1 190 ? -27.507 6.061 18.796 1.00 67.12 190 LYS A C 1
ATOM 1498 O O . LYS A 1 190 ? -27.823 6.885 19.644 1.00 67.12 190 LYS A O 1
ATOM 1503 N N . CYS A 1 191 ? -28.324 5.704 17.802 1.00 61.03 191 CYS A N 1
ATOM 1504 C CA . CYS A 1 191 ? -29.637 6.316 17.564 1.00 61.03 191 CYS A CA 1
ATOM 1505 C C . CYS A 1 191 ? -30.668 6.008 18.662 1.00 61.03 191 CYS A C 1
ATOM 1507 O O . CYS A 1 191 ? -31.449 6.886 19.022 1.00 61.03 191 CYS A O 1
ATOM 1509 N N . VAL A 1 192 ? -30.648 4.806 19.248 1.00 58.84 192 VAL A N 1
ATOM 1510 C CA . VAL A 1 192 ? -31.575 4.445 20.340 1.00 58.84 192 VAL A CA 1
ATOM 1511 C C . VAL A 1 192 ? -31.352 5.323 21.578 1.00 58.84 192 VAL A C 1
ATOM 1513 O O . VAL A 1 192 ? -32.323 5.764 22.194 1.00 58.84 192 VAL A O 1
ATOM 1516 N N . CYS A 1 193 ? -30.100 5.674 21.891 1.00 51.91 193 CYS A N 1
ATOM 1517 C CA . CYS A 1 193 ? -29.779 6.574 23.003 1.00 51.91 193 CYS A CA 1
ATOM 1518 C C . CYS A 1 193 ? -30.333 7.999 22.824 1.00 51.91 193 CYS A C 1
ATOM 1520 O O . CYS A 1 193 ? -30.606 8.655 23.825 1.00 51.91 193 CYS A O 1
ATOM 1522 N N . PHE A 1 194 ? -30.558 8.465 21.589 1.00 45.22 194 PHE A N 1
ATOM 1523 C CA . PHE A 1 194 ? -31.175 9.776 21.342 1.00 45.22 194 PHE A CA 1
ATOM 1524 C C . PHE A 1 194 ? -32.701 9.760 21.517 1.00 45.22 194 PHE A C 1
ATOM 1526 O O . PHE A 1 194 ? -33.278 10.773 21.903 1.00 45.22 194 PHE A O 1
ATOM 1533 N N . SER A 1 195 ? -33.364 8.617 21.305 1.00 45.34 195 SER A N 1
ATOM 1534 C CA . SER A 1 195 ? -34.823 8.511 21.484 1.00 45.34 195 SER A CA 1
ATOM 1535 C C . SER A 1 195 ? -35.266 8.551 22.952 1.00 45.34 195 SER A C 1
ATOM 1537 O O . SER A 1 195 ? -36.389 8.948 23.244 1.00 45.34 195 SER A O 1
ATOM 1539 N N . MET A 1 196 ? -34.377 8.207 23.891 1.00 43.91 196 MET A N 1
ATOM 1540 C CA . MET A 1 196 ? -34.700 8.182 25.324 1.00 43.91 196 MET A CA 1
ATOM 1541 C C . MET A 1 196 ? -34.520 9.531 26.040 1.00 43.91 196 MET A C 1
ATOM 1543 O O . MET A 1 196 ? -34.775 9.613 27.239 1.00 43.91 196 MET A O 1
ATOM 1547 N N . GLN A 1 197 ? -34.095 10.589 25.338 1.00 50.00 197 GLN A N 1
ATOM 1548 C CA . GLN A 1 197 ? -33.920 11.932 25.917 1.00 50.00 197 GLN A CA 1
ATOM 1549 C C . GLN A 1 197 ? -35.021 12.932 25.523 1.00 50.00 197 GLN A C 1
ATOM 1551 O O . GLN A 1 197 ? -34.958 14.093 25.921 1.00 50.00 197 GLN A O 1
ATOM 1556 N N . SER A 1 198 ? -36.052 12.511 24.783 1.00 45.31 198 SER A N 1
ATOM 1557 C CA . SER A 1 198 ? -37.144 13.404 24.383 1.00 45.31 198 SER A CA 1
ATOM 1558 C C . SER A 1 198 ? -38.315 13.355 25.382 1.00 45.31 198 SER A C 1
ATOM 1560 O O . SER A 1 198 ? -39.018 12.357 25.488 1.00 45.31 198 SER A O 1
ATOM 1562 N N . HIS A 1 199 ? -38.490 14.478 26.090 1.00 44.16 199 HIS A N 1
ATOM 1563 C CA . HIS A 1 199 ? -39.638 14.921 26.900 1.00 44.16 199 HIS A CA 1
ATOM 1564 C C . HIS A 1 199 ? -39.916 14.261 28.266 1.00 44.16 199 HIS A C 1
ATOM 1566 O O . HIS A 1 199 ? -40.725 13.351 28.410 1.00 44.16 199 HIS A O 1
ATOM 1572 N N . LYS A 1 200 ? -39.406 14.910 29.324 1.00 41.66 200 LYS A N 1
ATOM 1573 C CA . LYS A 1 200 ? -40.195 15.162 30.541 1.00 41.66 200 LYS A CA 1
ATOM 1574 C C . LYS A 1 200 ? -40.468 16.663 30.636 1.00 41.66 200 LYS A C 1
ATOM 1576 O O . LYS A 1 200 ? -39.636 17.399 31.152 1.00 41.66 200 LYS A O 1
ATOM 1581 N N . ASN A 1 201 ? -41.621 17.107 30.142 1.00 45.78 201 ASN A N 1
ATOM 1582 C CA . ASN A 1 201 ? -42.182 18.393 30.556 1.00 45.78 201 ASN A CA 1
ATOM 1583 C C . ASN A 1 201 ? -43.111 18.119 31.748 1.00 45.78 201 ASN A C 1
ATOM 1585 O O . ASN A 1 201 ? -44.044 17.329 31.588 1.00 45.78 201 ASN A O 1
ATOM 1589 N N . PRO A 1 202 ? -42.891 18.721 32.927 1.00 43.78 202 PRO A N 1
ATOM 1590 C CA . PRO A 1 202 ? -43.903 18.732 33.968 1.00 43.78 202 PRO A CA 1
ATOM 1591 C C . PRO A 1 202 ? -45.039 19.659 33.525 1.00 43.78 202 PRO A C 1
ATOM 1593 O O . PRO A 1 202 ? -44.817 20.842 33.270 1.00 43.78 202 PRO A O 1
ATOM 1596 N N . ILE A 1 203 ? -46.249 19.115 33.421 1.00 44.75 203 ILE A N 1
ATOM 1597 C CA . ILE A 1 203 ? -47.476 19.911 33.376 1.00 44.75 203 ILE A CA 1
ATOM 1598 C C . ILE A 1 203 ? -47.688 20.439 34.796 1.00 44.75 203 ILE A C 1
ATOM 1600 O O . ILE A 1 203 ? -47.830 19.648 35.727 1.00 44.75 203 ILE A O 1
ATOM 1604 N N . ALA A 1 204 ? -47.674 21.760 34.952 1.00 42.34 204 ALA A N 1
ATOM 1605 C CA . ALA A 1 204 ? -48.106 22.438 36.164 1.00 42.34 204 ALA A CA 1
ATOM 1606 C C . ALA A 1 204 ? -49.396 23.209 35.856 1.00 42.34 204 ALA A C 1
ATOM 1608 O O . ALA A 1 204 ? -49.394 24.106 35.012 1.00 42.34 204 ALA A O 1
ATOM 1609 N N . THR A 1 205 ? -50.467 22.838 36.551 1.00 40.72 205 THR A N 1
ATOM 1610 C CA . THR A 1 205 ? -51.657 23.651 36.843 1.00 40.72 205 THR A CA 1
ATOM 1611 C C . THR A 1 205 ? -52.013 23.401 38.289 1.00 40.72 205 THR A C 1
ATOM 1613 O O . THR A 1 205 ? -52.030 22.202 38.652 1.00 40.72 205 THR A O 1
#

Radius of gyration: 24.8 Å; chains: 1; bounding box: 77×42×67 Å

Sequence (205 aa):
KILSYLDDSGSGRVDLGMFYAVVAPLCGGHLDKRKRVAFEALLWRPVNEGGSSQITKMDAVKYIKLLRAIYIPSQGMSEMLEVHGEADDDTSSSMVTFNQFLGMYDDSEWGFGIMSTVVKLETRDRNRHGNQVCSVCRYPIIGSRFKEVKTGFSLCNQCYSEGKVPPTFKQQEEYKFREYGSEVEAMKAKCVCFSMQSHKNPIAT

Secondary structure (DSSP, 8-state):
-HHHHH-TT-SS---HHHHHHHHGGGSSS-HHHHHHHHHHHHHTSGGGTTT-SSEEHHHHHHHHHHHHHHH---S-TTTTT--TTTT-SS-TT-EE-HHHHHHHHH-TTTS---HHHHHHHHHHHHHHTTT-B-TTT--B--S-EEEETTT--EEEHHHHHTT---GGGTT-S---EEEESSHHHHHHHHHHHHHTTS--PPP--

Foldseek 3Di:
DLVCLQPVVVPSDGQQLLSQLLCLLVDDDDNVVSLVSNLVSQCPGPVNPPPDQWHAPVSLLVSQLSNCVVPPDDPDPVVSVPPPDVPDPPGRPDTGHSVNSVVQQCDCPRHNVCSVVSVVVVVVQCVFQVVAAQLFPRHRADFKWKAWDPPGGIHHPVCVVVVHDHPVPVPDPDTDTDIDRGVVSVVVVVVVVVVVPPDDDDDDD